Protein AF-0000000078825566 (afdb_homodimer)

Solvent-accessible surface area (backbone atoms only — not comparable to full-atom values): 15047 Å² total; per-residue (Å²): 118,74,41,78,77,44,49,55,55,52,68,69,56,37,52,44,33,63,64,62,69,46,46,34,36,43,26,24,33,42,96,88,60,34,27,43,66,47,78,48,53,51,45,35,39,90,53,48,44,39,38,33,34,60,41,53,56,83,38,65,66,48,53,20,29,74,76,38,36,38,25,22,38,39,40,49,28,43,88,46,39,30,38,33,36,36,30,39,33,40,78,77,32,82,56,38,92,86,36,80,59,26,18,31,34,40,33,39,50,58,35,32,32,36,61,57,55,86,43,46,34,34,57,33,28,44,38,67,43,68,60,44,81,65,32,58,62,52,49,52,48,52,51,57,48,56,75,73,105,117,75,41,78,76,45,50,56,55,52,70,69,56,38,50,45,34,64,64,61,68,45,47,34,36,43,27,24,33,42,95,88,60,35,25,42,66,47,80,46,53,51,46,34,38,90,53,49,44,39,37,33,34,60,42,53,57,82,38,65,65,49,54,21,30,74,75,38,35,40,26,23,38,40,40,49,27,44,90,46,37,31,37,33,36,36,30,39,32,39,76,76,31,82,57,38,92,84,35,82,59,26,18,34,34,40,34,39,50,58,35,32,32,35,60,55,54,85,44,47,34,34,56,33,29,46,36,68,44,68,60,44,82,65,32,58,64,50,49,51,49,53,51,57,49,56,74,74,105

InterPro domains:
  IPR011576 Pyridoxamine 5'-phosphate oxidase, N-terminal [PF01243] (17-98)
  IPR012349 FMN-binding split barrel [G3DSA:2.30.110.10] (2-137)

pLDDT: mean 96.73, std 3.81, range [62.59, 98.94]

Radius of gyration: 18.22 Å; Cα contacts (8 Å, |Δi|>4): 786; chains: 2; bounding box: 37×50×42 Å

Foldseek 3Di:
DKAWPFFWADPVVQVVLQVLFFKKKKWAAAPVGDIDIDIFRQWHDLGGFKIKGKDFCVDSVQVRLDVPQWMKIWGFAAPQFTKIFTWGKDFPANADPLGRRITMMMTTTGIMIGPGDPPDGRHGTDGDDDPDPVVVVVSVSSNVRNNVD/DKAWPFFWADPVVQVVQQVLFFKKKKWAAAPVGDIDIDIFRQWHDLGGFKIKGKDFCPDSVQVRLDVPQWMKIWGFAAPQFTKIFTWGKDFPANADDLGRRITMMMTTTGIMIGPGDPPDGRHGTDGDDDPDPVVVVVSVSSNVRNNVD

Nearest PDB structures (foldseek):
  2q9k-assembly1_A-2  TM=8.520E-01  e=1.098E-08  Exiguobacterium sibiricum 255-15
  7kq2-assembly1_A  TM=8.385E-01  e=1.067E-06  Streptococcus sp.
  7kpz-assembly1_A  TM=7.638E-01  e=5.210E-07  Streptococcus sp.
  2fhq-assembly1_B  TM=7.178E-01  e=5.280E-06  Bacteroides thetaiotaomicron VPI-5482
  3in6-assembly1_B  TM=8.005E-01  e=3.258E-05  Syntrophomonas wolfei subsp. wolfei str. Goettingen G311

Secondary structure (DSSP, 8-state):
--EEEESS--HHHHHHHHTT---EEEEEE-TTS-EEEEEE--EEEEETTEEEEEEETT-HHHHHHHH--EEEEEEEETTTEEEEEEEEEEEEESSBTTBTTEEEEEEEEEEEEE---SSEEEEE--EEEESSTTHHHHHHHHHHHHHH-/--EEEESS--HHHHHHHHTT---EEEEEE-TTS-EEEEEE--EEEEETTEEEEEEETT-HHHHHHHH--EEEEEEEETTTEEEEEEEEEEEEESSBTTBTTEEEEEEEEEEEEE---SSEEEEE--EEEESSTTHHHHHHHHHHHHHH-

Organism: Clostridium kluyveri (strain ATCC 8527 / DSM 555 / NBRC 12016 / NCIMB 10680 / K1) (NCBI:txid431943)

Sequence (298 aa):
MSKILGNTLPADVIDLFNKELTTAIISTVTEEGFPHAMPVHLMFAPDHSTIRLALMKVHKTVANIKNNSKAFITILEGHDIALGIKGSAKVIRETMNNSSAMCMVEFKVEEIKSDTTPTVIVMEGIRNIHRTEKTKPFFRGMFDELYKGMSKILGNTLPADVIDLFNKELTTAIISTVTEEGFPHAMPVHLMFAPDHSTIRLALMKVHKTVANIKNNSKAFITILEGHDIALGIKGSAKVIRETMNNSSAMCMVEFKVEEIKSDTTPTVIVMEGIRNIHRTEKTKPFFRGMFDELYKG

Structure (mmCIF, N/CA/C/O backbone):
data_AF-0000000078825566-model_v1
#
loop_
_entity.id
_entity.type
_entity.pdbx_description
1 polymer "Pyridoxamine 5'-phosphate oxidase N-terminal domain-containing protein"
#
loop_
_atom_site.group_PDB
_atom_site.id
_atom_site.type_symbol
_atom_site.label_atom_id
_atom_site.label_alt_id
_atom_site.label_comp_id
_atom_site.label_asym_id
_atom_site.label_entity_id
_atom_site.label_seq_id
_atom_site.pdbx_PDB_ins_code
_atom_site.Cartn_x
_atom_site.Cartn_y
_atom_site.Cartn_z
_atom_site.occupancy
_atom_site.B_iso_or_equiv
_atom_site.auth_seq_id
_atom_site.auth_comp_id
_atom_site.auth_asym_id
_atom_site.auth_atom_id
_atom_site.pdbx_PDB_model_num
ATOM 1 N N . MET A 1 1 ? -16.875 7.297 4.488 1 62.59 1 MET A N 1
ATOM 2 C CA . MET A 1 1 ? -16.438 6.211 5.363 1 62.59 1 MET A CA 1
ATOM 3 C C . MET A 1 1 ? -16.172 4.941 4.562 1 62.59 1 MET A C 1
ATOM 5 O O . MET A 1 1 ? -16.75 4.742 3.494 1 62.59 1 MET A O 1
ATOM 9 N N . SER A 1 2 ? -15.07 4.195 5.027 1 77.69 2 SER A N 1
ATOM 10 C CA . SER A 1 2 ? -14.836 2.924 4.352 1 77.69 2 SER A CA 1
ATOM 11 C C . SER A 1 2 ? -16.094 2.045 4.387 1 77.69 2 SER A C 1
ATOM 13 O O . SER A 1 2 ? -16.828 2.039 5.375 1 77.69 2 SER A O 1
ATOM 15 N N . LYS A 1 3 ? -16.5 1.527 3.26 1 89.56 3 LYS A N 1
ATOM 16 C CA . LYS A 1 3 ? -17.656 0.64 3.117 1 89.56 3 LYS A CA 1
ATOM 17 C C . LYS A 1 3 ? -17.219 -0.808 2.924 1 89.56 3 LYS A C 1
ATOM 19 O O . LYS A 1 3 ? -16.391 -1.099 2.059 1 89.56 3 LYS A O 1
ATOM 24 N N . ILE A 1 4 ? -17.766 -1.634 3.805 1 95 4 ILE A N 1
ATOM 25 C CA . ILE A 1 4 ? -17.531 -3.061 3.604 1 95 4 ILE A CA 1
ATOM 26 C C . ILE A 1 4 ? -18.391 -3.562 2.447 1 95 4 ILE A C 1
ATOM 28 O O . ILE A 1 4 ? -19.609 -3.391 2.455 1 95 4 ILE A O 1
ATOM 32 N N . LEU A 1 5 ? -17.75 -4.195 1.503 1 95.5 5 LEU A N 1
ATOM 33 C CA . LEU A 1 5 ? -18.453 -4.629 0.292 1 95.5 5 LEU A CA 1
ATOM 34 C C . LEU A 1 5 ? -18.875 -6.09 0.397 1 95.5 5 LEU A C 1
ATOM 36 O O . LEU A 1 5 ? -19.75 -6.535 -0.332 1 95.5 5 LEU A O 1
ATOM 40 N N . GLY A 1 6 ? -18.203 -6.883 1.211 1 95.94 6 GLY A N 1
ATOM 41 C CA . GLY A 1 6 ? -18.5 -8.297 1.362 1 95.94 6 GLY A CA 1
ATOM 42 C C . GLY A 1 6 ? -17.25 -9.141 1.534 1 95.94 6 GLY A C 1
ATOM 43 O O . GLY A 1 6 ? -16.25 -8.68 2.096 1 95.94 6 GLY A O 1
ATOM 44 N N . ASN A 1 7 ? -17.438 -10.445 1.077 1 97.38 7 ASN A N 1
ATOM 45 C CA . ASN A 1 7 ? -16.328 -11.367 1.315 1 97.38 7 ASN A CA 1
ATOM 46 C C . ASN A 1 7 ? -15.914 -12.078 0.034 1 97.38 7 ASN A C 1
ATOM 48 O O . ASN A 1 7 ? -15.273 -13.133 0.086 1 97.38 7 ASN A O 1
ATOM 52 N N . THR A 1 8 ? -16.359 -11.484 -1.044 1 97.31 8 THR A N 1
ATOM 53 C CA . THR A 1 8 ? -15.969 -12.023 -2.338 1 97.31 8 THR A CA 1
ATOM 54 C C . THR A 1 8 ? -15.453 -10.922 -3.254 1 97.31 8 THR A C 1
ATOM 56 O O . THR A 1 8 ? -15.977 -9.805 -3.244 1 97.31 8 THR A O 1
ATOM 59 N N . LEU A 1 9 ? -14.469 -11.273 -4.055 1 97.12 9 LEU A N 1
ATOM 60 C CA . LEU A 1 9 ? -13.93 -10.305 -5.004 1 97.12 9 LEU A CA 1
ATOM 61 C C . LEU A 1 9 ? -14.984 -9.914 -6.039 1 97.12 9 LEU A C 1
ATOM 63 O O . LEU A 1 9 ? -15.617 -10.781 -6.645 1 97.12 9 LEU A O 1
ATOM 67 N N . PRO A 1 10 ? -15.172 -8.617 -6.18 1 94.56 10 PRO A N 1
ATOM 68 C CA . PRO A 1 10 ? -16.031 -8.219 -7.301 1 94.56 10 PRO A CA 1
ATOM 69 C C . PRO A 1 10 ? -15.469 -8.641 -8.656 1 94.56 10 PRO A C 1
ATOM 71 O O . PRO A 1 10 ? -14.25 -8.773 -8.805 1 94.56 10 PRO A O 1
ATOM 74 N N . ALA A 1 11 ? -16.312 -8.758 -9.625 1 93.75 11 ALA A N 1
ATOM 75 C CA . ALA A 1 11 ? -15.93 -9.234 -10.953 1 93.75 11 ALA A CA 1
ATOM 76 C C . ALA A 1 11 ? -14.883 -8.32 -11.586 1 93.75 11 ALA A C 1
ATOM 78 O O . ALA A 1 11 ? -13.961 -8.797 -12.258 1 93.75 11 ALA A O 1
ATOM 79 N N . ASP A 1 12 ? -15 -7.012 -11.391 1 91.94 12 ASP A N 1
ATOM 80 C CA . ASP A 1 12 ? -14.07 -6.066 -12 1 91.94 12 ASP A CA 1
ATOM 81 C C . ASP A 1 12 ? -12.664 -6.223 -11.414 1 91.94 12 ASP A C 1
ATOM 83 O O . ASP A 1 12 ? -11.672 -6.016 -12.117 1 91.94 12 ASP A O 1
ATOM 87 N N . VAL A 1 13 ? -12.602 -6.621 -10.172 1 91.56 13 VAL A N 1
ATOM 88 C CA . VAL A 1 13 ? -11.312 -6.836 -9.531 1 91.56 13 VAL A CA 1
ATOM 89 C C . VAL A 1 13 ? -10.672 -8.117 -10.062 1 91.56 13 VAL A C 1
ATOM 91 O O . VAL A 1 13 ? -9.469 -8.156 -10.32 1 91.56 13 VAL A O 1
ATOM 94 N N . ILE A 1 14 ? -11.484 -9.102 -10.258 1 95 14 ILE A N 1
ATOM 95 C CA . ILE A 1 14 ? -10.992 -10.336 -10.859 1 95 14 ILE A CA 1
ATOM 96 C C . ILE A 1 14 ? -10.414 -10.047 -12.242 1 95 14 ILE A C 1
ATOM 98 O O . ILE A 1 14 ? -9.312 -10.5 -12.57 1 95 14 ILE A O 1
ATOM 102 N N . ASP A 1 15 ? -11.148 -9.289 -12.984 1 94.19 15 ASP A N 1
ATOM 103 C CA . ASP A 1 15 ? -10.703 -8.922 -14.328 1 94.19 15 ASP A CA 1
ATOM 104 C C . ASP A 1 15 ? -9.391 -8.148 -14.281 1 94.19 15 ASP A C 1
ATOM 106 O O . ASP A 1 15 ? -8.5 -8.375 -15.109 1 94.19 15 ASP A O 1
ATOM 110 N N . LEU A 1 16 ? -9.273 -7.293 -13.344 1 91.88 16 LEU A N 1
ATOM 111 C CA . LEU A 1 16 ? -8.07 -6.473 -13.195 1 91.88 16 LEU A CA 1
ATOM 112 C C . LEU A 1 16 ? -6.852 -7.344 -12.922 1 91.88 16 LEU A C 1
ATOM 114 O O . LEU A 1 16 ? -5.812 -7.18 -13.562 1 91.88 16 LEU A O 1
ATOM 118 N N . PHE A 1 17 ? -6.973 -8.242 -11.953 1 92.44 17 PHE A N 1
ATOM 119 C CA . PHE A 1 17 ? -5.863 -9.125 -11.625 1 92.44 17 PHE A CA 1
ATOM 120 C C . PHE A 1 17 ? -5.496 -10.008 -12.812 1 92.44 17 PHE A C 1
ATOM 122 O O . PHE A 1 17 ? -4.316 -10.266 -13.055 1 92.44 17 PHE A O 1
ATOM 129 N N . ASN A 1 18 ? -6.48 -10.359 -13.547 1 93.88 18 ASN A N 1
ATOM 130 C CA . ASN A 1 18 ? -6.27 -11.352 -14.602 1 93.88 18 ASN A CA 1
ATOM 131 C C . ASN A 1 18 ? -5.82 -10.695 -15.906 1 93.88 18 ASN A C 1
ATOM 133 O O . ASN A 1 18 ? -5.473 -11.391 -16.859 1 93.88 18 ASN A O 1
ATOM 137 N N . LYS A 1 19 ? -5.664 -9.398 -15.898 1 92.56 19 LYS A N 1
ATOM 138 C CA . LYS A 1 19 ? -5.109 -8.672 -17.031 1 92.56 19 LYS A CA 1
ATOM 139 C C . LYS A 1 19 ? -3.584 -8.617 -16.953 1 92.56 19 LYS A C 1
ATOM 141 O O . LYS A 1 19 ? -2.924 -8.219 -17.922 1 92.56 19 LYS A O 1
ATOM 146 N N . GLU A 1 20 ? -3.039 -9.008 -15.828 1 92.75 20 GLU A N 1
ATOM 147 C CA . GLU A 1 20 ? -1.605 -9.195 -15.617 1 92.75 20 GLU A CA 1
ATOM 148 C C . GLU A 1 20 ? -0.868 -7.859 -15.633 1 92.75 20 GLU A C 1
ATOM 150 O O . GLU A 1 20 ? 0.331 -7.809 -15.914 1 92.75 20 GLU A O 1
ATOM 155 N N . LEU A 1 21 ? -1.571 -6.785 -15.406 1 87.06 21 LEU A N 1
ATOM 156 C CA . LEU A 1 21 ? -0.967 -5.465 -15.539 1 87.06 21 LEU A CA 1
ATOM 157 C C . LEU A 1 21 ? -1.106 -4.672 -14.242 1 87.06 21 LEU A C 1
ATOM 159 O O . LEU A 1 21 ? -0.767 -3.486 -14.195 1 87.06 21 LEU A O 1
ATOM 163 N N . THR A 1 22 ? -1.531 -5.281 -13.266 1 93.56 22 THR A N 1
ATOM 164 C CA . THR A 1 22 ? -1.835 -4.566 -12.031 1 93.56 22 THR A CA 1
ATOM 165 C C . THR A 1 22 ? -0.711 -4.738 -11.016 1 93.56 22 THR A C 1
ATOM 167 O O . THR A 1 22 ? -0.094 -5.805 -10.938 1 93.56 22 THR A O 1
ATOM 170 N N . THR A 1 23 ? -0.361 -3.645 -10.344 1 97.44 23 THR A N 1
ATOM 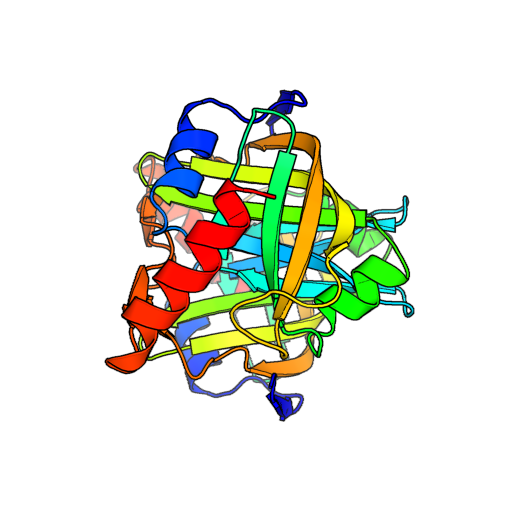171 C CA . THR A 1 23 ? 0.483 -3.703 -9.156 1 97.44 23 THR A CA 1
ATOM 172 C C . THR A 1 23 ? -0.336 -3.434 -7.898 1 97.44 23 THR A C 1
ATOM 174 O O . THR A 1 23 ? -1.042 -2.428 -7.812 1 97.44 23 THR A O 1
ATOM 177 N N . ALA A 1 24 ? -0.396 -4.32 -7.004 1 98.19 24 ALA A N 1
ATOM 178 C CA . ALA A 1 24 ? -1.039 -4.168 -5.699 1 98.19 24 ALA A CA 1
ATOM 179 C C . ALA A 1 24 ? -0.002 -4.082 -4.586 1 98.19 24 ALA A C 1
ATOM 181 O O . ALA A 1 24 ? 1.199 -4.211 -4.832 1 98.19 24 ALA A O 1
ATOM 182 N N . ILE A 1 25 ? -0.453 -3.744 -3.381 1 98.88 25 ILE A N 1
ATOM 183 C CA . ILE A 1 25 ? 0.394 -3.746 -2.193 1 98.88 25 ILE A CA 1
ATOM 184 C C . ILE A 1 25 ? -0.08 -4.824 -1.221 1 98.88 25 ILE A C 1
ATOM 186 O O . ILE A 1 25 ? -1.242 -4.828 -0.809 1 98.88 25 ILE A O 1
ATOM 190 N N . ILE A 1 26 ? 0.785 -5.734 -0.926 1 98.94 26 ILE A N 1
ATOM 191 C CA . ILE A 1 26 ? 0.441 -6.723 0.091 1 98.94 26 ILE A CA 1
ATOM 192 C C . ILE A 1 26 ? 1.081 -6.336 1.423 1 98.94 26 ILE A C 1
ATOM 194 O O . ILE A 1 26 ? 2.264 -5.992 1.473 1 98.94 26 ILE A O 1
ATOM 198 N N . SER A 1 27 ? 0.297 -6.367 2.455 1 98.94 27 SER A N 1
ATOM 199 C CA . SER A 1 27 ? 0.748 -6.062 3.811 1 98.94 27 SER A CA 1
ATOM 200 C C . SER A 1 27 ? 0.649 -7.289 4.711 1 98.94 27 SER A C 1
ATOM 202 O O . SER A 1 27 ? -0.293 -8.078 4.598 1 98.94 27 SER A O 1
ATOM 204 N N . THR A 1 28 ? 1.555 -7.445 5.551 1 98.88 28 THR A N 1
ATOM 205 C CA . THR A 1 28 ? 1.638 -8.508 6.543 1 98.88 28 THR A CA 1
ATOM 206 C C . THR A 1 28 ? 2.102 -7.961 7.891 1 98.88 28 THR A C 1
ATOM 208 O O . THR A 1 28 ? 2.291 -6.754 8.039 1 98.88 28 THR A O 1
ATOM 211 N N . VAL A 1 29 ? 2.182 -8.859 8.914 1 98.75 29 VAL A N 1
ATOM 212 C CA . VAL A 1 29 ? 2.631 -8.461 10.242 1 98.75 29 VAL A CA 1
ATOM 213 C C . VAL A 1 29 ? 3.887 -9.242 10.617 1 98.75 29 VAL A C 1
ATOM 215 O O . VAL A 1 29 ? 3.932 -10.469 10.477 1 98.75 29 VAL A O 1
ATOM 218 N N . THR A 1 30 ? 4.887 -8.523 11.031 1 98.31 30 THR A N 1
ATOM 219 C CA . THR A 1 30 ? 6.129 -9.164 11.445 1 98.31 30 THR A CA 1
ATOM 220 C C . THR A 1 30 ? 5.965 -9.828 12.812 1 98.31 30 THR A C 1
ATOM 222 O O . THR A 1 30 ? 4.973 -9.594 13.5 1 98.31 30 THR A O 1
ATOM 225 N N . GLU A 1 31 ? 6.957 -10.586 13.25 1 97.12 31 GLU A N 1
ATOM 226 C CA . GLU A 1 31 ? 6.949 -11.219 14.562 1 97.12 31 GLU A CA 1
ATOM 227 C C . GLU A 1 31 ? 7.008 -10.188 15.68 1 97.12 31 GLU A C 1
ATOM 229 O O . GLU A 1 31 ? 6.52 -10.43 16.781 1 97.12 31 GLU A O 1
ATOM 234 N N . GLU A 1 32 ? 7.598 -9.031 15.367 1 95.94 32 GLU A N 1
ATOM 235 C CA . GLU A 1 32 ? 7.711 -7.953 16.344 1 95.94 32 GLU A CA 1
ATOM 236 C C . GLU A 1 32 ? 6.438 -7.113 16.391 1 95.94 32 GLU A C 1
ATOM 238 O O . GLU A 1 32 ? 6.348 -6.16 17.172 1 95.94 32 GLU A O 1
ATOM 243 N N . GLY A 1 33 ? 5.457 -7.426 15.516 1 96.62 33 GLY A N 1
ATOM 244 C CA . GLY A 1 33 ? 4.168 -6.754 15.555 1 96.62 33 GLY A CA 1
ATOM 245 C C . GLY A 1 33 ? 4.117 -5.516 14.68 1 96.62 33 GLY A C 1
ATOM 246 O O . GLY A 1 33 ? 3.211 -4.691 14.812 1 96.62 33 GLY A O 1
ATOM 247 N N . PHE A 1 34 ? 5.121 -5.367 13.805 1 98.19 34 PHE A N 1
ATOM 248 C CA . PHE A 1 34 ? 5.094 -4.25 12.867 1 98.19 34 PHE A CA 1
ATOM 249 C C . PHE A 1 34 ? 4.332 -4.621 11.602 1 98.19 34 PHE A C 1
ATOM 251 O O . PHE A 1 34 ? 4.43 -5.754 11.125 1 98.19 34 PHE A O 1
ATOM 258 N N . PRO A 1 35 ? 3.582 -3.648 11.102 1 98.75 35 PRO A N 1
ATOM 259 C CA . PRO A 1 35 ? 3.145 -3.869 9.719 1 98.75 35 PRO A CA 1
ATOM 260 C C . PRO A 1 35 ? 4.305 -3.863 8.727 1 98.75 35 PRO A C 1
ATOM 262 O O . PRO A 1 35 ? 5.309 -3.182 8.953 1 98.75 35 PRO A O 1
ATOM 265 N N . HIS A 1 36 ? 4.227 -4.641 7.734 1 98.75 36 HIS A N 1
ATOM 266 C CA . HIS A 1 36 ? 5.148 -4.711 6.609 1 98.75 36 HIS A CA 1
ATOM 267 C C . HIS A 1 36 ? 4.398 -4.77 5.281 1 98.75 36 HIS A C 1
ATOM 269 O O . HIS A 1 36 ? 3.311 -5.348 5.207 1 98.75 36 HIS A O 1
ATOM 275 N N . ALA A 1 37 ? 4.992 -4.152 4.27 1 98.81 37 ALA A N 1
ATOM 276 C CA . ALA A 1 37 ? 4.297 -4.168 2.986 1 98.81 37 ALA A CA 1
ATOM 277 C C . ALA A 1 37 ? 5.285 -4.129 1.823 1 98.81 37 ALA A C 1
ATOM 279 O O . ALA A 1 37 ? 6.43 -3.699 1.989 1 98.81 37 ALA A O 1
ATOM 280 N N . MET A 1 38 ? 4.816 -4.57 0.703 1 98.44 38 MET A N 1
ATOM 281 C CA . MET A 1 38 ? 5.59 -4.5 -0.534 1 98.44 38 MET A CA 1
ATOM 282 C C . MET A 1 38 ? 4.672 -4.555 -1.752 1 98.44 38 MET A C 1
ATOM 284 O O . MET A 1 38 ? 3.541 -5.031 -1.662 1 98.44 38 MET A O 1
ATOM 288 N N . PRO A 1 39 ? 5.141 -4.008 -2.859 1 98.31 39 PRO A N 1
ATOM 289 C CA . PRO A 1 39 ? 4.371 -4.152 -4.098 1 98.31 39 PRO A CA 1
ATOM 290 C C . PRO A 1 39 ? 4.453 -5.562 -4.676 1 98.31 39 PRO A C 1
ATOM 292 O O . PRO A 1 39 ? 5.469 -6.242 -4.52 1 98.31 39 PRO A O 1
ATOM 295 N N . VAL A 1 40 ? 3.402 -5.977 -5.344 1 97.88 40 VAL A N 1
ATOM 296 C CA . VAL A 1 40 ? 3.346 -7.262 -6.031 1 97.88 40 VAL A CA 1
ATOM 297 C C . VAL A 1 40 ? 2.684 -7.086 -7.395 1 97.88 40 VAL A C 1
ATOM 299 O O . VAL A 1 40 ? 1.672 -6.395 -7.52 1 97.88 40 VAL A O 1
ATOM 302 N N . HIS A 1 41 ? 3.262 -7.758 -8.445 1 95.75 41 HIS A N 1
ATOM 303 C CA . HIS A 1 41 ? 2.789 -7.664 -9.82 1 95.75 41 HIS A CA 1
ATOM 304 C C . HIS A 1 41 ? 2.338 -9.023 -10.336 1 95.75 41 HIS A C 1
ATOM 306 O O . HIS A 1 41 ? 1.634 -9.109 -11.352 1 95.75 41 HIS A O 1
ATOM 312 N N . LEU A 1 42 ? 2.822 -10.055 -9.781 1 97.56 42 LEU A N 1
ATOM 313 C CA . LEU A 1 42 ? 2.531 -11.414 -10.234 1 97.56 42 LEU A CA 1
ATOM 314 C C . LEU A 1 42 ? 1.393 -12.023 -9.422 1 97.56 42 LEU A C 1
ATOM 316 O O . LEU A 1 42 ? 1.632 -12.703 -8.422 1 97.56 42 LEU A O 1
ATOM 320 N N . MET A 1 43 ? 0.183 -11.727 -9.883 1 97.88 43 MET A N 1
ATOM 321 C CA . MET A 1 43 ? -1.017 -12.164 -9.18 1 97.88 43 MET A CA 1
ATOM 322 C C . MET A 1 43 ? -2.068 -12.672 -10.164 1 97.88 43 MET A C 1
ATOM 324 O O . MET A 1 43 ? -2.113 -12.227 -11.312 1 97.88 43 MET A O 1
ATOM 328 N N . PHE A 1 44 ? -2.893 -13.539 -9.68 1 98.06 44 PHE A N 1
ATOM 329 C CA . PHE A 1 44 ? -3.982 -14.141 -10.438 1 98.06 44 PHE A CA 1
ATOM 330 C C . PHE A 1 44 ? -5.117 -14.555 -9.508 1 98.06 44 PHE A C 1
ATOM 332 O O . PHE A 1 44 ? -4.883 -15.125 -8.445 1 98.06 44 PHE A O 1
ATOM 339 N N . ALA A 1 45 ? -6.336 -14.18 -9.883 1 98.19 45 ALA A N 1
ATOM 340 C CA . ALA A 1 45 ? -7.516 -14.602 -9.133 1 98.19 45 ALA A CA 1
ATOM 341 C C . ALA A 1 45 ? -8.297 -15.664 -9.898 1 98.19 45 ALA A C 1
ATOM 343 O O . ALA A 1 45 ? -9.078 -15.344 -10.797 1 98.19 45 ALA A O 1
ATOM 344 N N . PRO A 1 46 ? -8.18 -16.922 -9.508 1 97.25 46 PRO A N 1
ATOM 345 C CA . PRO A 1 46 ? -8.898 -17.984 -10.219 1 97.25 46 PRO A CA 1
ATOM 346 C C . PRO A 1 46 ? -10.406 -17.938 -9.977 1 97.25 46 PRO A C 1
ATOM 348 O O . PRO A 1 46 ? -11.172 -18.484 -10.773 1 97.25 46 PRO A O 1
ATOM 351 N N . ASP A 1 47 ? -10.82 -17.438 -8.852 1 97 47 ASP A N 1
ATOM 352 C CA . ASP A 1 47 ? -12.234 -17.297 -8.5 1 97 47 ASP A CA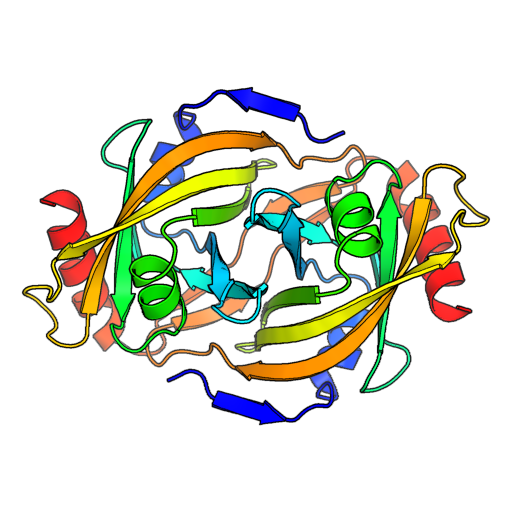 1
ATOM 353 C C . ASP A 1 47 ? -12.453 -16.094 -7.582 1 97 47 ASP A C 1
ATOM 355 O O . ASP A 1 47 ? -11.555 -15.281 -7.395 1 97 47 ASP A O 1
ATOM 359 N N . HIS A 1 48 ? -13.609 -15.953 -6.965 1 97.62 48 HIS A N 1
ATOM 360 C CA . HIS A 1 48 ? -14.008 -14.766 -6.211 1 97.62 48 HIS A CA 1
ATOM 361 C C . HIS A 1 48 ? -13.469 -14.82 -4.781 1 97.62 48 HIS A C 1
ATOM 363 O O . HIS A 1 48 ? -13.594 -13.852 -4.031 1 97.62 48 HIS A O 1
ATOM 369 N N . SER A 1 49 ? -12.82 -15.891 -4.414 1 98.25 49 SER A N 1
ATOM 370 C CA . SER A 1 49 ? -12.453 -16.031 -3.01 1 98.25 49 SER A CA 1
ATOM 371 C C . SER A 1 49 ? -10.953 -16.234 -2.852 1 98.25 49 SER A C 1
ATOM 373 O O . SER A 1 49 ? -10.445 -16.328 -1.73 1 98.25 49 SER A O 1
ATOM 375 N N . THR A 1 50 ? -10.266 -16.281 -3.984 1 98.31 50 THR A N 1
ATOM 376 C CA . THR A 1 50 ? -8.859 -16.672 -3.926 1 98.31 50 THR A CA 1
ATOM 377 C C . THR A 1 50 ? -8 -15.766 -4.789 1 98.31 50 THR A C 1
ATOM 379 O O . THR A 1 50 ? -8.406 -15.375 -5.891 1 98.31 50 THR A O 1
ATOM 382 N N . ILE A 1 51 ? -6.859 -15.398 -4.289 1 98.5 51 ILE A N 1
ATOM 383 C CA . ILE A 1 51 ? -5.809 -14.742 -5.059 1 98.5 51 ILE A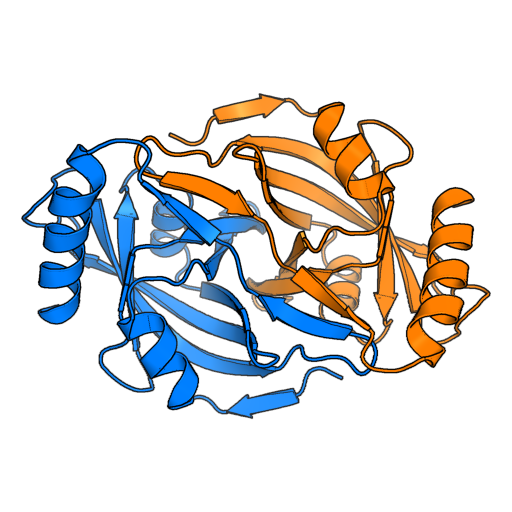 CA 1
ATOM 384 C C . ILE A 1 51 ? -4.512 -15.539 -4.941 1 98.5 51 ILE A C 1
ATOM 386 O O . ILE A 1 51 ? -4.094 -15.906 -3.84 1 98.5 51 ILE A O 1
ATOM 390 N N . ARG A 1 52 ? -3.865 -15.828 -6.023 1 98.69 52 ARG A N 1
ATOM 391 C CA . ARG A 1 52 ? -2.547 -16.453 -6.027 1 98.69 52 ARG A CA 1
ATOM 392 C C . ARG A 1 52 ? -1.463 -15.438 -6.379 1 98.69 52 ARG A C 1
ATOM 394 O O . ARG A 1 52 ? -1.658 -14.594 -7.258 1 98.69 52 ARG A O 1
ATOM 401 N N . LEU A 1 53 ? -0.383 -15.562 -5.73 1 98.62 53 LEU A N 1
ATOM 402 C CA . LEU A 1 53 ? 0.751 -14.664 -5.918 1 98.62 53 LEU A CA 1
ATOM 403 C C . LEU A 1 53 ? 2.039 -15.453 -6.129 1 98.62 53 LEU A C 1
ATOM 405 O O . LEU A 1 53 ? 2.26 -16.484 -5.484 1 98.62 53 LEU A O 1
ATOM 409 N N . ALA A 1 54 ? 2.875 -15.008 -6.988 1 98.62 54 ALA A N 1
ATOM 410 C CA . ALA A 1 54 ? 4.258 -15.461 -7.066 1 98.62 54 ALA A CA 1
ATOM 411 C C . ALA A 1 54 ? 5.203 -14.484 -6.375 1 98.62 54 ALA A C 1
ATOM 413 O O . ALA A 1 54 ? 5.262 -13.305 -6.742 1 98.62 54 ALA A O 1
ATOM 414 N N . LEU A 1 55 ? 5.895 -14.945 -5.367 1 98.38 55 LEU A N 1
ATOM 415 C CA . LEU A 1 55 ? 6.793 -14.117 -4.562 1 98.38 55 LEU A CA 1
ATOM 416 C C . LEU A 1 55 ? 8.18 -14.75 -4.473 1 98.38 55 LEU A C 1
ATOM 418 O O . LEU A 1 55 ? 8.305 -15.977 -4.523 1 98.38 55 LEU A O 1
ATOM 422 N N . MET A 1 56 ? 9.195 -13.914 -4.352 1 97.88 56 MET A N 1
ATOM 423 C CA . MET A 1 56 ? 10.492 -14.492 -4.008 1 97.88 56 MET A CA 1
ATOM 424 C C . MET A 1 56 ? 10.477 -15.078 -2.6 1 97.88 56 MET A C 1
ATOM 426 O O . MET A 1 56 ? 9.938 -14.461 -1.675 1 97.88 56 MET A O 1
ATOM 430 N N . LYS A 1 57 ? 11.141 -16.188 -2.414 1 97.69 57 LYS A N 1
ATOM 431 C CA . LYS A 1 57 ? 11.172 -16.891 -1.144 1 97.69 57 LYS A CA 1
ATOM 432 C C . LYS A 1 57 ? 11.805 -16.047 -0.046 1 97.69 57 LYS A C 1
ATOM 434 O O . LYS A 1 57 ? 11.43 -16.156 1.123 1 97.69 57 LYS A O 1
ATOM 439 N N . VAL A 1 58 ? 12.695 -15.219 -0.451 1 96.38 58 VAL A N 1
ATOM 440 C CA . VAL A 1 58 ? 13.539 -14.516 0.513 1 96.38 58 VAL A CA 1
ATOM 441 C C . VAL A 1 58 ? 12.797 -13.297 1.055 1 96.38 58 VAL A C 1
ATOM 443 O O . VAL A 1 58 ? 13.242 -12.664 2.016 1 96.38 58 VAL A O 1
ATOM 446 N N . HIS A 1 59 ? 11.68 -12.969 0.469 1 97 59 HIS A N 1
ATOM 447 C CA . HIS A 1 59 ? 10.945 -11.789 0.911 1 97 59 HIS A CA 1
ATOM 448 C C . HIS A 1 59 ? 10.5 -11.93 2.363 1 97 59 HIS A C 1
ATOM 450 O O . HIS A 1 59 ? 10.023 -12.984 2.773 1 97 59 HIS A O 1
ATOM 456 N N . LYS A 1 60 ? 10.672 -10.891 3.131 1 97.56 60 LYS A N 1
ATOM 457 C CA . LYS A 1 60 ? 10.141 -10.828 4.488 1 97.56 60 LYS A CA 1
ATOM 458 C C . LYS A 1 60 ? 8.648 -11.164 4.508 1 97.56 60 LYS A C 1
ATOM 460 O O . LYS A 1 60 ? 8.156 -11.789 5.453 1 97.56 60 LYS A O 1
ATOM 465 N N . THR A 1 61 ? 7.902 -10.766 3.496 1 98.56 61 THR A N 1
ATOM 466 C CA . THR A 1 61 ? 6.477 -11.062 3.379 1 98.56 61 THR A CA 1
ATOM 467 C C . THR A 1 61 ? 6.23 -12.562 3.453 1 98.56 61 THR A C 1
ATOM 469 O O . THR A 1 61 ? 5.305 -13.016 4.129 1 98.56 61 THR A O 1
ATOM 472 N N . VAL A 1 62 ? 7.055 -13.305 2.789 1 98.62 62 VAL A N 1
ATOM 473 C CA . VAL A 1 62 ? 6.895 -14.758 2.789 1 98.62 62 VAL A CA 1
ATOM 474 C C . VAL A 1 62 ? 7.164 -15.305 4.188 1 98.62 62 VAL A C 1
ATOM 476 O O . VAL A 1 62 ? 6.414 -16.156 4.684 1 98.62 62 VAL A O 1
ATOM 479 N N . ALA A 1 63 ? 8.203 -14.828 4.824 1 98.5 63 ALA A N 1
ATOM 480 C CA . ALA A 1 63 ? 8.508 -15.234 6.195 1 98.5 63 ALA A CA 1
ATOM 481 C C . ALA A 1 63 ? 7.348 -14.906 7.129 1 98.5 63 ALA A C 1
ATOM 483 O O . ALA A 1 63 ? 6.961 -15.719 7.969 1 98.5 63 ALA A O 1
ATOM 484 N N . ASN A 1 64 ? 6.824 -13.711 6.992 1 98.81 64 ASN A N 1
ATOM 485 C CA . ASN A 1 64 ? 5.703 -13.297 7.828 1 98.81 64 ASN A CA 1
ATOM 486 C C . ASN A 1 64 ? 4.496 -14.211 7.645 1 98.81 64 ASN A C 1
ATOM 488 O O . ASN A 1 64 ? 3.836 -14.578 8.617 1 98.81 64 ASN A O 1
ATOM 492 N N . ILE A 1 65 ? 4.191 -14.508 6.414 1 98.75 65 ILE A N 1
ATOM 493 C CA . ILE A 1 65 ? 3.049 -15.352 6.082 1 98.75 65 ILE A CA 1
ATOM 494 C C . ILE A 1 65 ? 3.217 -16.734 6.723 1 98.75 65 ILE A C 1
ATOM 496 O O . ILE A 1 65 ? 2.26 -17.297 7.254 1 98.75 65 ILE A O 1
ATOM 500 N N . LYS A 1 66 ? 4.387 -17.234 6.688 1 98.56 66 LYS A N 1
ATOM 501 C CA . LYS A 1 66 ? 4.656 -18.547 7.289 1 98.56 66 LYS A CA 1
ATOM 502 C C . LYS A 1 66 ? 4.473 -18.5 8.805 1 98.56 66 LYS A C 1
ATOM 504 O O . LYS A 1 66 ? 4.027 -19.469 9.414 1 98.56 66 LYS A O 1
ATOM 509 N N . ASN A 1 67 ? 4.75 -17.391 9.391 1 98.25 67 ASN A N 1
ATOM 510 C CA . ASN A 1 67 ? 4.652 -17.219 10.836 1 98.25 67 ASN A CA 1
ATOM 511 C C . ASN A 1 67 ? 3.234 -16.859 11.266 1 98.25 67 ASN A C 1
ATOM 513 O O . ASN A 1 67 ? 2.789 -17.25 12.344 1 98.25 67 ASN A O 1
ATOM 517 N N . ASN A 1 68 ? 2.646 -15.992 10.5 1 97 68 ASN A N 1
ATOM 518 C CA . ASN A 1 68 ? 1.31 -15.445 10.719 1 97 68 ASN A CA 1
ATOM 519 C C . ASN A 1 68 ? 0.556 -15.266 9.406 1 97 68 ASN A C 1
ATOM 521 O O . ASN A 1 68 ? 0.915 -14.414 8.594 1 97 68 ASN A O 1
ATOM 525 N N . SER A 1 69 ? -0.472 -15.969 9.188 1 98.5 69 SER A N 1
ATOM 526 C CA . SER A 1 69 ? -1.163 -16.078 7.91 1 98.5 69 SER A CA 1
ATOM 527 C C . SER A 1 69 ? -1.927 -14.805 7.582 1 98.5 69 SER A C 1
ATOM 529 O O . SER A 1 69 ? -2.414 -14.633 6.461 1 98.5 69 SER A O 1
ATOM 531 N N . LYS A 1 70 ? -2.074 -13.914 8.523 1 98.75 70 LYS A N 1
ATOM 532 C CA . LYS A 1 70 ? -2.879 -12.711 8.336 1 98.75 70 LYS A CA 1
ATOM 533 C C . LYS A 1 70 ? -2.234 -11.773 7.32 1 98.75 70 LYS A C 1
ATOM 535 O O . LYS A 1 70 ? -1.056 -11.43 7.438 1 98.75 70 LYS A O 1
ATOM 540 N N . ALA A 1 71 ? -2.953 -11.328 6.355 1 98.94 71 ALA A N 1
ATOM 541 C CA . ALA A 1 71 ? -2.451 -10.477 5.281 1 98.94 71 ALA A CA 1
ATOM 542 C C . ALA A 1 71 ? -3.539 -9.531 4.781 1 98.94 71 ALA A C 1
ATOM 544 O O . ALA A 1 71 ? -4.715 -9.688 5.117 1 98.94 71 ALA A O 1
ATOM 545 N N . PHE A 1 72 ? -3.191 -8.562 4.082 1 98.94 72 PHE A N 1
ATOM 546 C CA . PHE A 1 72 ? -4.055 -7.512 3.549 1 98.94 72 PHE A CA 1
ATOM 547 C C . PHE A 1 72 ? -3.541 -7.02 2.203 1 98.94 72 PHE A C 1
ATOM 549 O O . PHE A 1 72 ? -2.338 -6.809 2.031 1 98.94 72 PHE A O 1
ATOM 556 N N . ILE A 1 73 ? -4.371 -6.934 1.243 1 98.81 73 ILE A N 1
ATOM 557 C CA . ILE A 1 73 ? -3.979 -6.461 -0.081 1 98.81 73 ILE A CA 1
ATOM 558 C C . ILE A 1 73 ? -4.695 -5.152 -0.396 1 98.81 73 ILE A C 1
ATOM 560 O O . ILE A 1 73 ? -5.906 -5.035 -0.2 1 98.81 73 ILE A O 1
ATOM 564 N N . THR A 1 74 ? -4.008 -4.156 -0.795 1 98.75 74 THR A N 1
ATOM 565 C CA . THR A 1 74 ? -4.539 -2.873 -1.235 1 98.75 74 THR A CA 1
ATOM 566 C C . THR A 1 74 ? -4.398 -2.717 -2.746 1 98.75 74 THR A C 1
ATOM 568 O O . THR A 1 74 ? -3.318 -2.938 -3.299 1 98.75 74 THR A O 1
ATOM 571 N N . ILE A 1 75 ? -5.441 -2.324 -3.365 1 97.81 75 ILE A N 1
ATOM 572 C CA . ILE A 1 75 ? -5.379 -2.098 -4.805 1 97.81 75 ILE A CA 1
ATOM 573 C C . ILE A 1 75 ? -5.98 -0.733 -5.137 1 97.81 75 ILE A C 1
ATOM 575 O O . ILE A 1 75 ? -7.062 -0.39 -4.656 1 97.81 75 ILE A O 1
ATOM 579 N N . LEU A 1 76 ? -5.305 0.049 -5.875 1 97.88 76 LEU A N 1
ATOM 580 C CA . LEU A 1 76 ? -5.746 1.309 -6.465 1 97.88 76 LEU A CA 1
ATOM 581 C C . LEU A 1 76 ? -5.605 1.276 -7.984 1 97.88 76 LEU A C 1
ATOM 583 O O . LEU A 1 76 ? -4.512 1.038 -8.508 1 97.88 76 LEU A O 1
ATOM 587 N N . GLU A 1 77 ? -6.676 1.542 -8.664 1 97.5 77 GLU A N 1
ATOM 588 C CA . GLU A 1 77 ? -6.668 1.493 -10.125 1 97.5 77 GLU A CA 1
ATOM 589 C C . GLU A 1 77 ? -7.668 2.484 -10.719 1 97.5 77 GLU A C 1
ATOM 591 O O . GLU A 1 77 ? -8.453 3.096 -9.984 1 97.5 77 GLU A O 1
ATOM 596 N N . GLY A 1 78 ? -7.543 2.662 -12.055 1 95.88 78 GLY A N 1
ATOM 597 C CA . GLY A 1 78 ? -8.5 3.514 -12.742 1 95.88 78 GLY A CA 1
ATOM 598 C C . GLY A 1 78 ? -9.945 3.143 -12.453 1 95.88 78 GLY A C 1
ATOM 599 O O . GLY A 1 78 ? -10.211 2.141 -11.781 1 95.88 78 GLY A O 1
ATOM 600 N N . HIS A 1 79 ? -10.852 4.039 -12.914 1 94.62 79 HIS A N 1
ATOM 601 C CA . HIS A 1 79 ? -12.289 3.904 -12.703 1 94.62 79 HIS A CA 1
ATOM 602 C C . HIS A 1 79 ? -12.633 3.908 -11.219 1 94.62 79 HIS A C 1
ATOM 604 O O . HIS A 1 79 ? -13.484 3.141 -10.773 1 94.62 79 HIS A O 1
ATOM 610 N N . ASP A 1 80 ? -11.867 4.543 -10.453 1 96.44 80 ASP A N 1
ATOM 611 C CA . ASP A 1 80 ? -12.07 4.863 -9.039 1 96.44 80 ASP A CA 1
ATOM 612 C C . ASP A 1 80 ? -12.023 3.602 -8.18 1 96.44 80 ASP A C 1
ATOM 614 O O . ASP A 1 80 ? -12.727 3.506 -7.172 1 96.44 80 ASP A O 1
ATOM 618 N N . ILE A 1 81 ? -11.258 2.621 -8.617 1 96.38 81 ILE A N 1
ATOM 619 C CA . ILE A 1 81 ? -11.062 1.432 -7.797 1 96.38 81 ILE A CA 1
ATOM 620 C C . ILE A 1 81 ? -10.102 1.744 -6.656 1 96.38 81 ILE A C 1
ATOM 622 O O . ILE A 1 81 ? -8.969 2.168 -6.891 1 96.38 81 ILE A O 1
ATOM 626 N N . ALA A 1 82 ? -10.477 1.661 -5.473 1 97.38 82 ALA A N 1
ATOM 627 C CA . ALA A 1 82 ? -9.727 1.734 -4.227 1 97.38 82 ALA A CA 1
ATOM 628 C C . ALA A 1 82 ? -10.242 0.722 -3.209 1 97.38 82 ALA A C 1
ATOM 630 O O . ALA A 1 82 ? -11.266 0.959 -2.553 1 97.38 82 ALA A O 1
ATOM 631 N N . LEU A 1 83 ? -9.5 -0.41 -3.047 1 97.88 83 LEU A N 1
ATOM 632 C CA . LEU A 1 83 ? -10.016 -1.511 -2.244 1 97.88 83 LEU A CA 1
ATOM 633 C C . LEU A 1 83 ? -8.953 -2.023 -1.276 1 97.88 83 LEU A C 1
ATOM 635 O O . LEU A 1 83 ? -7.766 -2.035 -1.602 1 97.88 83 LEU A O 1
ATOM 639 N N . GLY A 1 84 ? -9.391 -2.365 -0.125 1 98.12 84 GLY A N 1
ATOM 640 C CA . GLY A 1 84 ? -8.656 -3.201 0.808 1 98.12 84 GLY A CA 1
ATOM 641 C C . GLY A 1 84 ? -9.242 -4.59 0.956 1 98.12 84 GLY A C 1
ATOM 642 O O . GLY A 1 84 ? -10.461 -4.746 1.095 1 98.12 84 GLY A O 1
ATOM 643 N N . ILE A 1 85 ? -8.375 -5.547 0.874 1 98.56 85 ILE A N 1
ATOM 644 C CA . ILE A 1 85 ? -8.805 -6.938 0.953 1 98.56 85 ILE A CA 1
ATOM 645 C C . ILE A 1 85 ? -8.125 -7.625 2.135 1 98.56 85 ILE A C 1
ATOM 647 O O . ILE A 1 85 ? -6.914 -7.852 2.115 1 98.56 85 ILE A O 1
ATOM 651 N N . LYS A 1 86 ? -8.906 -7.906 3.111 1 98.62 86 LYS A N 1
ATOM 652 C CA . LYS A 1 86 ? -8.445 -8.641 4.285 1 98.62 86 LYS A CA 1
ATOM 653 C C . LYS A 1 86 ? -8.531 -10.148 4.062 1 98.62 86 LYS A C 1
ATOM 655 O O . LYS A 1 86 ? -9.5 -10.641 3.482 1 98.62 86 LYS A O 1
ATOM 660 N N . GLY A 1 87 ? -7.469 -10.867 4.492 1 98.75 87 GLY A N 1
ATOM 661 C CA . GLY A 1 87 ? -7.551 -12.312 4.336 1 98.75 87 GLY A CA 1
ATOM 662 C C . GLY A 1 87 ? -6.391 -13.047 4.98 1 98.75 87 GLY A C 1
ATOM 663 O O . GLY A 1 87 ? -5.691 -12.492 5.832 1 98.75 87 GLY A O 1
ATOM 664 N N . SER A 1 88 ? -6.324 -14.344 4.641 1 98.81 88 SER A N 1
ATOM 665 C CA . SER A 1 88 ? -5.258 -15.227 5.102 1 98.81 88 SER A CA 1
ATOM 666 C C . SER A 1 88 ? -4.441 -15.766 3.934 1 98.81 88 SER A C 1
ATOM 668 O O . SER A 1 88 ? -4.992 -16.109 2.887 1 98.81 88 SER A O 1
ATOM 670 N N . ALA A 1 89 ? -3.16 -15.812 4.145 1 98.88 89 ALA A N 1
ATOM 671 C CA . ALA A 1 89 ? -2.254 -16.266 3.096 1 98.88 89 ALA A CA 1
ATOM 672 C C . ALA A 1 89 ? -1.431 -17.469 3.561 1 98.88 89 ALA A C 1
ATOM 674 O O . ALA A 1 89 ? -1.111 -17.578 4.746 1 98.88 89 ALA A O 1
ATOM 675 N N . LYS A 1 90 ? -1.052 -18.297 2.648 1 98.81 90 LYS A N 1
ATOM 676 C CA . LYS A 1 90 ? -0.2 -19.469 2.906 1 98.81 90 LYS A CA 1
ATOM 677 C C . LYS A 1 90 ? 0.647 -19.797 1.684 1 98.81 90 LYS A C 1
ATOM 679 O O . LYS A 1 90 ? 0.186 -19.672 0.547 1 98.81 90 LYS A O 1
ATOM 684 N N . VAL A 1 91 ? 1.842 -20.266 1.986 1 98.81 91 VAL A N 1
ATOM 685 C CA . VAL A 1 91 ? 2.664 -20.781 0.898 1 98.81 91 VAL A CA 1
ATOM 686 C C . VAL A 1 91 ? 2.141 -22.141 0.464 1 98.81 91 VAL A C 1
ATOM 688 O O . VAL A 1 91 ? 2.117 -23.094 1.258 1 98.81 91 VAL A O 1
ATOM 691 N N . ILE A 1 92 ? 1.743 -22.219 -0.813 1 98.31 92 ILE A N 1
ATOM 692 C CA . ILE A 1 92 ? 1.159 -23.484 -1.254 1 98.31 92 ILE A CA 1
ATOM 693 C C . ILE A 1 92 ? 2.158 -24.234 -2.135 1 98.31 92 ILE A C 1
ATOM 695 O O . ILE A 1 92 ? 1.991 -25.422 -2.393 1 98.31 92 ILE A O 1
ATOM 699 N N . ARG A 1 93 ? 3.092 -23.578 -2.633 1 98.25 93 ARG A N 1
ATOM 700 C CA . ARG A 1 93 ? 4.223 -24.156 -3.348 1 98.25 93 ARG A CA 1
ATOM 701 C C . ARG A 1 93 ? 5.535 -23.5 -2.922 1 98.25 93 ARG A C 1
ATOM 703 O O . ARG A 1 93 ? 5.762 -22.328 -3.193 1 98.25 93 ARG A O 1
ATOM 710 N N . GLU A 1 94 ? 6.344 -24.281 -2.365 1 98 94 GLU A N 1
ATOM 711 C CA . GLU A 1 94 ? 7.598 -23.75 -1.832 1 98 94 GLU A CA 1
ATOM 712 C C . GLU A 1 94 ? 8.523 -23.297 -2.953 1 98 94 GLU A C 1
ATOM 714 O O . GLU A 1 94 ? 9.305 -22.359 -2.779 1 98 94 GLU A O 1
ATOM 719 N N . THR A 1 95 ? 8.438 -24.094 -4.043 1 98.12 95 THR A N 1
ATOM 720 C CA . THR A 1 95 ? 9.258 -23.75 -5.195 1 98.12 95 THR A CA 1
ATOM 721 C C . THR A 1 95 ? 8.453 -23.844 -6.484 1 98.12 95 THR A C 1
ATOM 723 O O . THR A 1 95 ? 7.832 -24.875 -6.762 1 98.12 95 THR A O 1
ATOM 726 N N . MET A 1 96 ? 8.492 -22.781 -7.215 1 97.44 96 MET A N 1
ATOM 727 C CA . MET A 1 96 ? 7.816 -22.781 -8.508 1 97.44 96 MET A CA 1
ATOM 728 C C . MET A 1 96 ? 8.68 -23.469 -9.562 1 97.44 96 MET A C 1
ATOM 730 O O . MET A 1 96 ? 9.906 -23.469 -9.461 1 97.44 96 MET A O 1
ATOM 734 N N . ASN A 1 97 ? 8.07 -23.969 -10.586 1 96.56 97 ASN A N 1
ATOM 735 C CA . ASN A 1 97 ? 8.75 -24.75 -11.609 1 96.56 97 ASN A CA 1
ATOM 736 C C . ASN A 1 97 ? 9.68 -23.875 -12.453 1 96.56 97 ASN A C 1
ATOM 738 O O . ASN A 1 97 ? 10.773 -24.312 -12.82 1 96.56 97 ASN A O 1
ATOM 742 N N . ASN A 1 98 ? 9.305 -22.703 -12.742 1 95.62 98 ASN A N 1
ATOM 743 C CA . ASN A 1 98 ? 10.031 -21.859 -13.688 1 95.62 98 ASN A CA 1
ATOM 744 C C . ASN A 1 98 ? 11.094 -21.031 -12.977 1 95.62 98 ASN A C 1
ATOM 746 O O . ASN A 1 98 ? 11.859 -20.312 -13.633 1 95.62 98 ASN A O 1
ATOM 750 N N . SER A 1 99 ? 11.164 -21.094 -11.711 1 96.19 99 SER A N 1
ATOM 751 C CA . SER A 1 99 ? 12.164 -20.375 -10.93 1 96.19 99 SER A CA 1
ATOM 752 C C . SER A 1 99 ? 12.328 -20.969 -9.547 1 96.19 99 SER A C 1
ATOM 754 O O . SER A 1 99 ? 11.383 -21.016 -8.758 1 96.19 99 SER A O 1
ATOM 756 N N . SER A 1 100 ? 13.523 -21.281 -9.18 1 97 100 SER A N 1
ATOM 757 C CA . SER A 1 100 ? 13.789 -21.875 -7.879 1 97 100 SER A CA 1
ATOM 758 C C . SER A 1 100 ? 13.758 -20.828 -6.773 1 97 100 SER A C 1
ATOM 760 O O . SER A 1 100 ? 13.695 -21.172 -5.59 1 97 100 SER A O 1
ATOM 762 N N . ALA A 1 101 ? 13.797 -19.578 -7.164 1 97.38 101 ALA A N 1
ATOM 763 C CA . ALA A 1 101 ? 13.828 -18.5 -6.176 1 97.38 101 ALA A CA 1
ATOM 764 C C . ALA A 1 101 ? 12.414 -18.109 -5.758 1 97.38 101 ALA A C 1
ATOM 766 O O . ALA A 1 101 ? 12.234 -17.375 -4.781 1 97.38 101 ALA A O 1
ATOM 767 N N . MET A 1 102 ? 11.453 -18.625 -6.547 1 98.25 102 MET A N 1
ATOM 768 C CA . MET A 1 102 ? 10.078 -18.156 -6.355 1 98.25 102 MET A CA 1
ATOM 769 C C . MET A 1 102 ? 9.234 -19.203 -5.645 1 98.25 102 MET A C 1
ATOM 771 O O . MET A 1 102 ? 9.477 -20.406 -5.789 1 98.25 102 MET A O 1
ATOM 775 N N . CYS A 1 103 ? 8.25 -18.734 -4.91 1 98.75 103 CYS A N 1
ATOM 776 C CA . CYS A 1 103 ? 7.211 -19.578 -4.336 1 98.75 103 CYS A CA 1
ATOM 777 C C . CYS A 1 103 ? 5.824 -19.062 -4.711 1 98.75 103 CYS A C 1
ATOM 779 O O . CYS A 1 103 ? 5.691 -17.984 -5.277 1 98.75 103 CYS A O 1
ATOM 781 N N . MET A 1 104 ? 4.867 -19.922 -4.445 1 98.81 104 MET A N 1
ATOM 782 C CA . MET A 1 104 ? 3.484 -19.531 -4.707 1 98.81 104 MET A CA 1
ATOM 783 C C . MET A 1 104 ? 2.703 -19.391 -3.404 1 98.81 104 MET A C 1
ATOM 785 O O . MET A 1 104 ? 2.727 -20.297 -2.561 1 98.81 104 MET A O 1
ATOM 789 N N . VAL A 1 105 ? 2.053 -18.297 -3.279 1 98.88 105 VAL A N 1
ATOM 790 C CA . VAL A 1 105 ? 1.217 -18.016 -2.119 1 98.88 105 VAL A CA 1
ATOM 791 C C . VAL A 1 105 ? -0.251 -17.969 -2.535 1 98.88 105 VAL A C 1
ATOM 793 O O . VAL A 1 105 ? -0.585 -17.438 -3.598 1 98.88 105 VAL A O 1
ATOM 796 N N . GLU A 1 106 ? -1.047 -18.562 -1.742 1 98.81 106 GLU A N 1
ATOM 797 C CA . GLU A 1 106 ? -2.492 -18.422 -1.906 1 98.81 106 GLU A CA 1
ATOM 798 C C . GLU A 1 106 ? -3.094 -17.547 -0.81 1 98.81 106 GLU A C 1
ATOM 800 O O . GLU A 1 106 ? -2.807 -17.75 0.373 1 98.81 106 GLU A O 1
ATOM 805 N N . PHE A 1 107 ? -3.809 -16.609 -1.201 1 98.88 107 PHE A N 1
ATOM 806 C CA . PHE A 1 107 ? -4.52 -15.672 -0.343 1 98.88 107 PHE A CA 1
ATOM 807 C C . PHE A 1 107 ? -6.02 -15.93 -0.386 1 98.88 107 PHE A C 1
ATOM 809 O O . PHE A 1 107 ? -6.637 -15.867 -1.452 1 98.88 107 PHE A O 1
ATOM 816 N N . LYS A 1 108 ? -6.598 -16.219 0.787 1 98.88 108 LYS A N 1
ATOM 817 C CA . LYS A 1 108 ? -8.039 -16.406 0.912 1 98.88 108 LYS A CA 1
ATOM 818 C C . LYS A 1 108 ? -8.727 -15.141 1.408 1 98.88 108 LYS A C 1
ATOM 820 O O . LYS A 1 108 ? -8.414 -14.633 2.488 1 98.88 108 LYS A O 1
ATOM 825 N N . VAL A 1 109 ? -9.719 -14.719 0.621 1 98.75 109 VAL A N 1
ATOM 826 C CA . VAL A 1 109 ? -10.406 -13.461 0.896 1 98.75 109 VAL A CA 1
ATOM 827 C C . VAL A 1 109 ? -11.359 -13.641 2.076 1 98.75 109 VAL A C 1
ATOM 829 O O . VAL A 1 109 ? -12.141 -14.594 2.111 1 98.75 109 VAL A O 1
ATOM 832 N N . GLU A 1 110 ? -11.297 -12.719 2.994 1 98.56 110 GLU A N 1
ATOM 833 C CA . GLU A 1 110 ? -12.195 -12.773 4.141 1 98.56 110 GLU A CA 1
ATOM 834 C C . GLU A 1 110 ? -13.125 -11.562 4.164 1 98.56 110 GLU A C 1
ATOM 836 O O . GLU A 1 110 ? -14.273 -11.664 4.594 1 98.56 110 GLU A O 1
ATOM 841 N N . GLU A 1 111 ? -12.688 -10.43 3.779 1 98.31 111 GLU A N 1
ATOM 842 C CA . GLU A 1 111 ? -13.469 -9.195 3.781 1 98.31 111 GLU A CA 1
ATOM 843 C C . GLU A 1 111 ? -12.898 -8.18 2.787 1 98.31 111 GLU A C 1
ATOM 845 O O . GLU A 1 111 ? -11.68 -8.047 2.656 1 98.31 111 GLU A O 1
ATOM 850 N N . ILE A 1 112 ? -13.727 -7.527 2.096 1 98.06 112 ILE A N 1
ATOM 851 C CA . ILE A 1 112 ? -13.328 -6.484 1.155 1 98.06 112 ILE A CA 1
ATOM 852 C C . ILE A 1 112 ? -13.93 -5.148 1.574 1 98.06 112 ILE A C 1
ATOM 854 O O . ILE A 1 112 ? -15.133 -5.066 1.862 1 98.06 112 ILE A O 1
ATOM 858 N N . LYS A 1 113 ? -13.094 -4.152 1.578 1 97.25 113 LYS A N 1
ATOM 859 C CA . LYS A 1 113 ? -13.578 -2.807 1.876 1 97.25 113 LYS A CA 1
ATOM 860 C C . LYS A 1 113 ? -13.258 -1.844 0.735 1 97.25 113 LYS A C 1
ATOM 862 O O . LYS A 1 113 ? -12.25 -1.997 0.049 1 97.25 113 LYS A O 1
ATOM 867 N N . SER A 1 114 ? -14.148 -0.895 0.561 1 97.06 114 SER A N 1
ATOM 868 C CA . SER A 1 114 ? -13.898 0.216 -0.35 1 97.06 114 SER A CA 1
ATOM 869 C C . SER A 1 114 ? -13.258 1.395 0.379 1 97.06 114 SER A C 1
ATOM 871 O O . SER A 1 114 ? -13.703 1.769 1.468 1 97.06 114 SER A O 1
ATOM 873 N N . ASP A 1 115 ? -12.281 1.981 -0.21 1 97.06 115 ASP A N 1
ATOM 874 C CA . ASP A 1 115 ? -11.602 3.146 0.345 1 97.06 115 ASP A CA 1
ATOM 875 C C . ASP A 1 115 ? -11.82 4.379 -0.526 1 97.06 115 ASP A C 1
ATOM 877 O O . ASP A 1 115 ? -11.031 5.324 -0.487 1 97.06 115 ASP A O 1
ATOM 881 N N . THR A 1 116 ? -12.781 4.359 -1.391 1 96.12 116 THR A N 1
ATOM 882 C CA . THR A 1 116 ? -13.117 5.559 -2.152 1 96.12 116 THR A CA 1
ATOM 883 C C . THR A 1 116 ? -13.516 6.699 -1.22 1 96.12 116 THR A C 1
ATOM 885 O O . THR A 1 116 ? -13.93 6.465 -0.083 1 96.12 116 THR A O 1
ATOM 888 N N . THR A 1 117 ? -13.273 7.93 -1.705 1 94.44 117 THR A N 1
ATOM 889 C CA . THR A 1 117 ? -13.5 9.102 -0.873 1 94.44 117 THR A CA 1
ATOM 890 C C . THR A 1 117 ? -14.328 10.148 -1.624 1 94.44 117 THR A C 1
ATOM 892 O O . THR A 1 117 ? -14.391 10.125 -2.855 1 94.44 117 THR A O 1
ATOM 895 N N . PRO A 1 118 ? -14.922 11.055 -0.948 1 94.38 118 PRO A N 1
ATOM 896 C CA . PRO A 1 118 ? -15.664 12.125 -1.614 1 94.38 118 PRO A CA 1
ATOM 897 C C . PRO A 1 118 ? -14.742 13.172 -2.248 1 94.38 118 PRO A C 1
ATOM 899 O O . PRO A 1 118 ? -15.203 14.023 -3.012 1 94.38 118 PRO A O 1
ATOM 902 N N . THR A 1 119 ? -13.445 13.07 -2.008 1 95.56 119 THR A N 1
ATOM 903 C CA . THR A 1 119 ? -12.57 14.172 -2.396 1 95.56 119 THR A CA 1
ATOM 904 C C . THR A 1 119 ? -11.828 13.844 -3.686 1 95.56 119 THR A C 1
ATOM 906 O O . THR A 1 119 ? -11.633 14.711 -4.539 1 95.56 119 THR A O 1
ATOM 909 N N . VAL A 1 120 ? -11.453 12.555 -3.82 1 96.75 120 VAL A N 1
ATOM 910 C CA . VAL A 1 120 ? -10.602 12.281 -4.973 1 96.75 120 VAL A CA 1
ATOM 911 C C . VAL A 1 120 ? -11.117 11.055 -5.715 1 96.75 120 VAL A C 1
ATOM 913 O O . VAL A 1 120 ? -11.781 10.195 -5.129 1 96.75 120 VAL A O 1
ATOM 916 N N . ILE A 1 121 ? -10.859 10.977 -6.992 1 97.69 121 ILE A N 1
ATOM 917 C CA . ILE A 1 121 ? -11.062 9.82 -7.867 1 97.69 121 ILE A CA 1
ATOM 918 C C . ILE A 1 121 ? -9.711 9.234 -8.266 1 97.69 121 ILE A C 1
ATOM 920 O O . ILE A 1 121 ? -8.82 9.953 -8.711 1 97.69 121 ILE A O 1
ATOM 924 N N . VAL A 1 122 ? -9.555 7.922 -7.988 1 97.94 122 VAL A N 1
ATOM 925 C CA . VAL A 1 122 ? -8.359 7.277 -8.523 1 97.94 122 VAL A CA 1
ATOM 926 C C . VAL A 1 122 ? -8.469 7.164 -10.039 1 97.94 122 VAL A C 1
ATOM 928 O O . VAL A 1 122 ? -9.312 6.43 -10.555 1 97.94 122 VAL A O 1
ATOM 931 N N . MET A 1 123 ? -7.621 7.801 -10.695 1 97.69 123 MET A N 1
ATOM 932 C CA . MET A 1 123 ? -7.668 7.848 -12.156 1 97.69 123 MET A CA 1
ATOM 933 C C . MET A 1 123 ? -6.793 6.75 -12.758 1 97.69 123 MET A C 1
ATOM 935 O O . MET A 1 123 ? -7.137 6.18 -13.797 1 97.69 123 MET A O 1
ATOM 939 N N . GLU A 1 124 ? -5.672 6.508 -12.195 1 97.31 124 GLU A N 1
ATOM 940 C CA . GLU A 1 124 ? -4.727 5.496 -12.656 1 97.31 124 GLU A CA 1
ATOM 941 C C . GLU A 1 124 ? -3.984 4.859 -11.484 1 97.31 124 GLU A C 1
ATOM 943 O O . GLU A 1 124 ? -3.635 5.539 -10.516 1 97.31 124 GLU A O 1
ATOM 948 N N . GLY A 1 125 ? -3.797 3.549 -11.594 1 97.56 125 GLY A N 1
ATOM 949 C CA . GLY A 1 125 ? -2.947 2.855 -10.641 1 97.56 125 GLY A CA 1
ATOM 950 C C . GLY A 1 125 ? -1.471 2.961 -10.969 1 97.56 125 GLY A C 1
ATOM 951 O O . GLY A 1 125 ? -1.07 3.787 -11.789 1 97.56 125 GLY A O 1
ATOM 952 N N . ILE A 1 126 ? -0.667 2.156 -10.297 1 98.19 126 ILE A N 1
ATOM 953 C CA . ILE A 1 126 ? 0.779 2.139 -10.492 1 98.19 126 ILE A CA 1
ATOM 954 C C . ILE A 1 126 ? 1.104 1.59 -11.883 1 98.19 126 ILE A C 1
ATOM 956 O O . ILE A 1 126 ? 0.535 0.582 -12.305 1 98.19 126 ILE A O 1
ATOM 960 N N . ARG A 1 127 ? 1.964 2.27 -12.539 1 97.31 127 ARG A N 1
ATOM 961 C CA . ARG A 1 127 ? 2.402 1.81 -13.852 1 97.31 127 ARG A CA 1
ATOM 962 C C . ARG A 1 127 ? 3.871 1.396 -13.828 1 97.31 127 ARG A C 1
ATOM 964 O O . ARG A 1 127 ? 4.707 2.094 -13.25 1 97.31 127 ARG A O 1
ATOM 971 N N . ASN A 1 128 ? 4.129 0.271 -14.438 1 97.44 128 ASN A N 1
ATOM 972 C CA . ASN A 1 128 ? 5.488 -0.253 -14.508 1 97.44 128 ASN A CA 1
ATOM 973 C C . ASN A 1 128 ? 5.871 -0.634 -15.93 1 97.44 128 ASN A C 1
ATOM 975 O O . ASN A 1 128 ? 5.004 -0.884 -16.766 1 97.44 128 ASN A O 1
ATOM 979 N N . ILE A 1 129 ? 7.086 -0.603 -16.203 1 97.19 129 ILE A N 1
ATOM 980 C CA . ILE A 1 129 ? 7.621 -1.175 -17.438 1 97.19 129 ILE A CA 1
ATOM 981 C C . ILE A 1 129 ? 8.68 -2.227 -17.094 1 97.19 129 ILE A C 1
ATOM 983 O O . ILE A 1 129 ? 9.188 -2.262 -15.977 1 97.19 129 ILE A O 1
ATOM 987 N N . HIS A 1 130 ? 8.883 -3.076 -18.094 1 97.44 130 HIS A N 1
ATOM 988 C CA . HIS A 1 130 ? 9.922 -4.078 -17.906 1 97.44 130 HIS A CA 1
ATOM 989 C C . HIS A 1 130 ? 11.305 -3.441 -17.891 1 97.44 130 HIS A C 1
ATOM 991 O O . HIS A 1 130 ? 11.609 -2.578 -18.719 1 97.44 130 HIS A O 1
ATOM 997 N N . ARG A 1 131 ? 12.125 -3.848 -16.984 1 97.12 131 ARG A N 1
ATOM 998 C CA . ARG A 1 131 ? 13.461 -3.293 -16.812 1 97.12 131 ARG A CA 1
ATOM 999 C C . ARG A 1 131 ? 14.414 -3.828 -17.891 1 97.12 131 ARG A C 1
ATOM 1001 O O . ARG A 1 131 ? 15.312 -3.121 -18.328 1 97.12 131 ARG A O 1
ATOM 1008 N N . THR A 1 132 ? 14.148 -5.094 -18.25 1 97 132 THR A N 1
ATOM 1009 C CA . THR A 1 132 ? 14.969 -5.754 -19.25 1 97 132 THR A CA 1
ATOM 1010 C C . THR A 1 132 ? 14.109 -6.605 -20.188 1 97 132 THR A C 1
ATOM 1012 O O . THR A 1 132 ? 12.938 -6.855 -19.906 1 97 132 THR A O 1
ATOM 1015 N N . GLU A 1 133 ? 14.617 -7.098 -21.219 1 97.12 133 GLU A N 1
ATOM 1016 C CA . GLU A 1 133 ? 13.922 -7.957 -22.172 1 97.12 133 GLU A CA 1
ATOM 1017 C C . GLU A 1 133 ? 13.641 -9.336 -21.578 1 97.12 133 GLU A C 1
ATOM 1019 O O . GLU A 1 133 ? 12.758 -10.055 -22.031 1 97.12 133 GLU A O 1
ATOM 1024 N N . LYS A 1 134 ? 14.32 -9.617 -20.609 1 96.56 134 LYS A N 1
ATOM 1025 C CA . LYS A 1 134 ? 14.188 -10.93 -19.969 1 96.56 134 LYS A CA 1
ATOM 1026 C C . LYS A 1 134 ? 12.93 -11.008 -19.125 1 96.56 134 LYS A C 1
ATOM 1028 O O . LYS A 1 134 ? 12.469 -12.094 -18.781 1 96.56 134 LYS A O 1
ATOM 1033 N N . THR A 1 135 ? 12.375 -9.867 -18.797 1 97.19 135 THR A N 1
ATOM 1034 C CA . THR A 1 135 ? 11.234 -9.812 -17.875 1 97.19 135 THR A CA 1
ATOM 1035 C C . THR A 1 135 ? 10 -10.445 -18.516 1 97.19 135 THR A C 1
ATOM 1037 O O . THR A 1 135 ? 9.266 -11.18 -17.859 1 97.19 135 THR A O 1
ATOM 1040 N N . LYS A 1 136 ? 9.844 -10.25 -19.766 1 96.5 136 LYS A N 1
ATOM 1041 C CA . LYS A 1 136 ? 8.625 -10.711 -20.422 1 96.5 136 LYS A CA 1
ATOM 1042 C C . LYS A 1 136 ? 8.508 -12.234 -20.359 1 96.5 136 LYS A C 1
ATOM 1044 O O . LYS A 1 136 ? 7.504 -12.766 -19.891 1 96.5 136 LYS A O 1
ATOM 1049 N N . PRO A 1 137 ? 9.523 -12.938 -20.812 1 97.25 137 PRO A N 1
ATOM 1050 C CA . PRO A 1 137 ? 9.398 -14.398 -20.703 1 9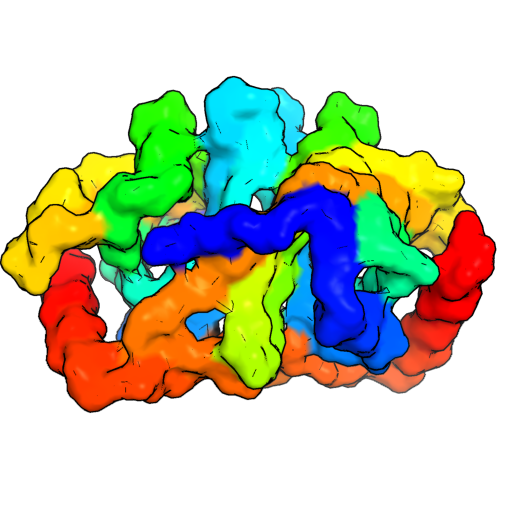7.25 137 PRO A CA 1
ATOM 1051 C C . PRO A 1 137 ? 9.328 -14.883 -19.266 1 97.25 137 PRO A C 1
ATOM 1053 O O . PRO A 1 137 ? 8.656 -15.875 -18.969 1 97.25 137 PRO A O 1
ATOM 1056 N N . PHE A 1 138 ? 10 -14.234 -18.391 1 97.5 138 PHE A N 1
ATOM 1057 C CA . PHE A 1 138 ? 9.922 -14.594 -16.984 1 97.5 138 PHE A CA 1
ATOM 1058 C C . PHE A 1 138 ? 8.5 -14.453 -16.453 1 97.5 138 PHE A C 1
ATOM 1060 O O . PHE A 1 138 ? 7.969 -15.375 -15.836 1 97.5 138 PHE A O 1
ATOM 1067 N N . PHE A 1 139 ? 7.84 -13.375 -16.734 1 97.69 139 PHE A N 1
ATOM 1068 C CA . PHE A 1 139 ? 6.473 -13.117 -16.281 1 97.69 139 PHE A CA 1
ATOM 1069 C C . PHE A 1 139 ? 5.512 -14.141 -16.875 1 97.69 139 PHE A C 1
ATOM 1071 O O . PHE A 1 139 ? 4.629 -14.648 -16.188 1 97.69 139 PHE A O 1
ATOM 1078 N N . ARG A 1 140 ? 5.73 -14.398 -18.156 1 97.06 140 ARG A N 1
ATOM 1079 C CA . ARG A 1 140 ? 4.855 -15.375 -18.781 1 97.06 140 ARG A CA 1
ATOM 1080 C C . ARG A 1 140 ? 4.934 -16.719 -18.078 1 97.06 140 ARG A C 1
ATOM 1082 O O . ARG A 1 140 ? 3.91 -17.359 -17.828 1 97.06 140 ARG A O 1
ATOM 1089 N N . GLY A 1 141 ? 6.133 -17.141 -17.734 1 97.56 141 GLY A N 1
ATOM 1090 C CA . GLY A 1 141 ? 6.312 -18.375 -17 1 97.56 141 GLY A CA 1
ATOM 1091 C C . GLY A 1 141 ? 5.633 -18.359 -15.641 1 97.56 141 GLY A C 1
ATOM 1092 O O . GLY A 1 141 ? 5 -19.344 -15.25 1 97.56 141 GLY A O 1
ATOM 1093 N N . MET A 1 142 ? 5.766 -17.312 -14.945 1 98 142 MET A N 1
ATOM 1094 C CA . MET A 1 142 ? 5.164 -17.188 -13.625 1 98 142 MET A CA 1
ATOM 1095 C C . MET A 1 142 ? 3.641 -17.203 -13.719 1 98 142 MET A C 1
ATOM 1097 O O . MET A 1 142 ? 2.979 -17.938 -12.984 1 98 142 MET A O 1
ATOM 1101 N N . PHE A 1 143 ? 3.082 -16.438 -14.672 1 97.75 143 PHE A N 1
ATOM 1102 C CA . PHE A 1 143 ? 1.632 -16.375 -14.812 1 97.75 143 PHE A CA 1
ATOM 1103 C C . PHE A 1 143 ? 1.062 -17.719 -15.227 1 97.75 143 PHE A C 1
ATOM 1105 O O . PHE A 1 143 ? 0.024 -18.141 -14.719 1 97.75 143 PHE A O 1
ATOM 1112 N N . ASP A 1 144 ? 1.75 -18.406 -16.109 1 97.44 144 ASP A N 1
ATOM 1113 C CA . ASP A 1 144 ? 1.29 -19.719 -16.531 1 97.44 144 ASP A CA 1
ATOM 1114 C C . ASP A 1 144 ? 1.16 -20.672 -15.344 1 97.44 144 ASP A C 1
ATOM 1116 O O . ASP A 1 144 ? 0.21 -21.453 -15.266 1 97.44 144 ASP A O 1
ATOM 1120 N N . GLU A 1 145 ? 2.053 -20.594 -14.469 1 97.81 145 GLU A N 1
ATOM 1121 C CA . GLU A 1 145 ? 2.002 -21.438 -13.281 1 97.81 145 GLU A CA 1
ATOM 1122 C C . GLU A 1 145 ? 0.899 -20.984 -12.328 1 97.81 145 GLU A C 1
ATOM 1124 O O . GLU A 1 145 ? 0.237 -21.812 -11.703 1 97.81 145 GLU A O 1
ATOM 1129 N N . LEU A 1 146 ? 0.728 -19.688 -12.188 1 97.69 146 LEU A N 1
ATOM 1130 C CA . LEU A 1 146 ? -0.337 -19.172 -11.336 1 97.69 146 LEU A CA 1
ATOM 1131 C C . LEU A 1 146 ? -1.703 -19.641 -11.828 1 97.69 146 LEU A C 1
ATOM 1133 O O . LEU A 1 146 ? -2.6 -19.906 -11.031 1 97.69 146 LEU A O 1
ATOM 1137 N N . TYR A 1 147 ? -1.886 -19.781 -13.156 1 96.06 147 TYR A N 1
ATOM 1138 C CA . TYR A 1 147 ? -3.146 -20.203 -13.75 1 96.06 147 TYR A CA 1
ATOM 1139 C C . TYR A 1 147 ? -3.451 -21.656 -13.391 1 96.06 147 TYR A C 1
ATOM 1141 O O . TYR A 1 147 ? -4.609 -22.016 -13.156 1 96.06 147 TYR A O 1
ATOM 1149 N N . LYS A 1 148 ? -2.426 -22.469 -13.234 1 92.44 148 LYS A N 1
ATOM 1150 C CA . LYS A 1 148 ? -2.582 -23.906 -13.023 1 92.44 148 LYS A CA 1
ATOM 1151 C C . LYS A 1 148 ? -2.723 -24.234 -11.539 1 92.44 148 LYS A C 1
ATOM 1153 O O . LYS A 1 148 ? -3.346 -25.234 -11.18 1 92.44 148 LYS A O 1
ATOM 1158 N N . GLY A 1 149 ? -2.186 -23.328 -10.695 1 87.38 149 GLY A N 1
ATOM 1159 C CA . GLY A 1 149 ? -2.174 -23.594 -9.266 1 87.38 149 GLY A CA 1
ATOM 1160 C C . GLY A 1 149 ? -1.164 -24.656 -8.867 1 87.38 149 GLY A C 1
ATOM 1161 O O . GLY A 1 149 ? -0.925 -24.891 -7.684 1 87.38 149 GLY A O 1
ATOM 1162 N N . MET B 1 1 ? 16.938 -7.961 -4.09 1 63.41 1 MET B N 1
ATOM 1163 C CA . MET B 1 1 ? 16.578 -8.039 -2.678 1 63.41 1 MET B CA 1
ATOM 1164 C C . MET B 1 1 ? 16.312 -6.648 -2.105 1 63.41 1 MET B C 1
ATOM 1166 O O . MET B 1 1 ? 16.859 -5.66 -2.6 1 63.41 1 MET B O 1
ATOM 1170 N N . SER B 1 2 ? 15.281 -6.609 -1.165 1 78.25 2 SER B N 1
ATOM 1171 C CA . SER B 1 2 ? 15.062 -5.316 -0.525 1 78.25 2 SER B CA 1
ATOM 1172 C C . SER B 1 2 ? 16.328 -4.801 0.144 1 78.25 2 SER B C 1
ATOM 1174 O O . SER B 1 2 ? 17.109 -5.582 0.704 1 78.25 2 SER B O 1
ATOM 1176 N N . LYS B 1 3 ? 16.719 -3.586 -0.111 1 89.94 3 LYS B N 1
ATOM 1177 C CA . LYS B 1 3 ? 17.891 -2.92 0.463 1 89.94 3 LYS B CA 1
ATOM 1178 C C . LYS B 1 3 ? 17.469 -1.887 1.508 1 89.94 3 LYS B C 1
ATOM 1180 O O . LYS B 1 3 ? 16.625 -1.038 1.244 1 89.94 3 LYS B O 1
ATOM 1185 N N . ILE B 1 4 ? 18.078 -2.07 2.672 1 95.25 4 ILE B N 1
ATOM 1186 C CA . ILE B 1 4 ? 17.875 -1.039 3.684 1 95.25 4 ILE B CA 1
ATOM 1187 C C . ILE B 1 4 ? 18.703 0.197 3.334 1 95.25 4 ILE B C 1
ATOM 1189 O O . ILE B 1 4 ? 19.922 0.106 3.145 1 95.25 4 ILE B O 1
ATOM 1193 N N . LEU B 1 5 ? 18.047 1.326 3.299 1 95.62 5 LEU B N 1
ATOM 1194 C CA . LEU B 1 5 ? 18.703 2.559 2.869 1 95.62 5 LEU B CA 1
ATOM 1195 C C . LEU B 1 5 ? 19.156 3.377 4.07 1 95.62 5 LEU B C 1
ATOM 1197 O O . LEU B 1 5 ? 20.031 4.242 3.941 1 95.62 5 LEU B O 1
ATOM 1201 N N . GLY B 1 6 ? 18.547 3.199 5.219 1 96 6 GLY B N 1
ATOM 1202 C CA . GLY B 1 6 ? 18.859 3.955 6.418 1 96 6 GLY B CA 1
ATOM 1203 C C . GLY B 1 6 ? 17.641 4.312 7.242 1 96 6 GLY B C 1
ATOM 1204 O O . GLY B 1 6 ? 16.672 3.562 7.273 1 96 6 GLY B O 1
ATOM 1205 N N . ASN B 1 7 ? 17.828 5.48 7.969 1 97.38 7 ASN B N 1
ATOM 1206 C CA . ASN B 1 7 ? 16.75 5.84 8.891 1 97.38 7 ASN B CA 1
ATOM 1207 C C . ASN B 1 7 ? 16.312 7.285 8.688 1 97.38 7 ASN B C 1
ATOM 1209 O O . ASN B 1 7 ? 15.688 7.879 9.578 1 97.38 7 ASN B O 1
ATOM 1213 N N . THR B 1 8 ? 16.703 7.785 7.543 1 97.38 8 THR B N 1
ATOM 1214 C CA . THR B 1 8 ? 16.281 9.133 7.195 1 97.38 8 THR B CA 1
ATOM 1215 C C . THR B 1 8 ? 15.703 9.172 5.781 1 97.38 8 THR B C 1
ATOM 1217 O O . THR B 1 8 ? 16.203 8.492 4.883 1 97.38 8 THR B O 1
ATOM 1220 N N . LEU B 1 9 ? 14.688 9.992 5.617 1 97.19 9 LEU B N 1
ATOM 1221 C CA . LEU B 1 9 ? 14.086 10.141 4.297 1 97.19 9 LEU B CA 1
ATOM 1222 C C . LEU B 1 9 ? 15.086 10.742 3.309 1 97.19 9 LEU B C 1
ATOM 1224 O O . LEU B 1 9 ? 15.711 11.766 3.596 1 97.19 9 LEU B O 1
ATOM 1228 N N . PRO B 1 10 ? 15.242 10.062 2.191 1 94.62 10 PRO B N 1
ATOM 1229 C CA . PRO B 1 10 ? 16.047 10.719 1.153 1 94.62 10 PRO B CA 1
ATOM 1230 C C . PRO B 1 10 ? 15.43 12.031 0.676 1 94.62 10 PRO B C 1
ATOM 1232 O O . PRO B 1 10 ? 14.211 12.211 0.747 1 94.62 10 PRO B O 1
ATOM 1235 N N . ALA B 1 11 ? 16.234 12.875 0.132 1 93.81 11 ALA B N 1
ATOM 1236 C CA . ALA B 1 11 ? 15.805 14.211 -0.288 1 93.81 11 ALA B CA 1
ATOM 1237 C C . ALA B 1 11 ? 14.719 14.125 -1.355 1 93.81 11 ALA B C 1
ATOM 1239 O O . ALA B 1 11 ? 13.781 14.93 -1.359 1 93.81 11 ALA B O 1
ATOM 1240 N N . ASP B 1 12 ? 14.812 13.172 -2.271 1 91.94 12 ASP B N 1
ATOM 1241 C CA . ASP B 1 12 ? 13.844 13.055 -3.352 1 91.94 12 ASP B CA 1
ATOM 1242 C C . ASP B 1 12 ? 12.469 12.664 -2.811 1 91.94 12 ASP B C 1
ATOM 1244 O O . ASP B 1 12 ? 11.438 13.062 -3.361 1 91.94 12 ASP B O 1
ATOM 1248 N N . VAL B 1 13 ? 12.461 11.93 -1.728 1 91.5 13 VAL B N 1
ATOM 1249 C CA . VAL B 1 13 ? 11.203 11.531 -1.109 1 91.5 13 VAL B CA 1
ATOM 1250 C C . VAL B 1 13 ? 10.57 12.727 -0.398 1 91.5 13 VAL B C 1
ATOM 1252 O O . VAL B 1 13 ? 9.359 12.93 -0.472 1 91.5 13 VAL B O 1
ATOM 1255 N N . ILE B 1 14 ? 11.398 13.492 0.233 1 94.94 14 ILE B N 1
ATOM 1256 C CA . ILE B 1 14 ? 10.914 14.719 0.857 1 94.94 14 ILE B CA 1
ATOM 1257 C C . ILE B 1 14 ? 10.273 15.617 -0.199 1 94.94 14 ILE B C 1
ATOM 1259 O O . ILE B 1 14 ? 9.172 16.141 0.006 1 94.94 14 ILE B O 1
ATOM 1263 N N . ASP B 1 15 ? 10.945 15.75 -1.294 1 94.06 15 ASP B N 1
ATOM 1264 C CA . ASP B 1 15 ? 10.438 16.578 -2.385 1 94.06 15 ASP B CA 1
ATOM 1265 C C . ASP B 1 15 ? 9.109 16.031 -2.908 1 94.06 15 ASP B C 1
ATOM 1267 O O . ASP B 1 15 ? 8.195 16.812 -3.203 1 94.06 15 ASP B O 1
ATOM 1271 N N . LEU B 1 16 ? 9.008 14.766 -2.992 1 91.75 16 LEU B N 1
ATOM 1272 C CA . LEU B 1 16 ? 7.797 14.125 -3.494 1 91.75 16 LEU B CA 1
ATOM 1273 C C . LEU B 1 16 ? 6.609 14.422 -2.584 1 91.75 16 LEU B C 1
ATOM 1275 O O . LEU B 1 16 ? 5.535 14.805 -3.062 1 91.75 16 LEU B O 1
ATOM 1279 N N . PHE B 1 17 ? 6.801 14.219 -1.292 1 92.31 17 PHE B N 1
ATOM 1280 C CA .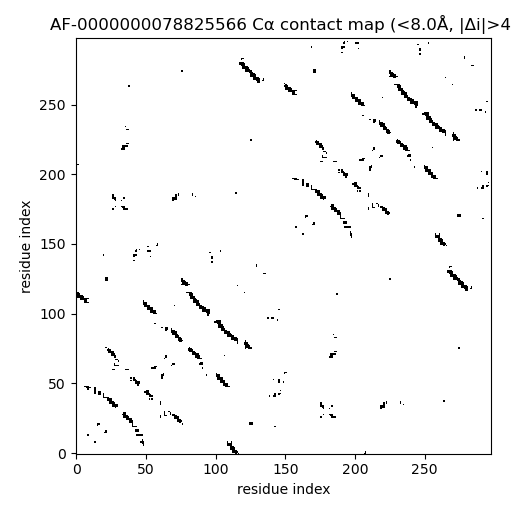 PHE B 1 17 ? 5.73 14.484 -0.34 1 92.31 17 PHE B CA 1
ATOM 1281 C C . PHE B 1 17 ? 5.332 15.953 -0.359 1 92.31 17 PHE B C 1
ATOM 1283 O O . PHE B 1 17 ? 4.152 16.281 -0.239 1 92.31 17 PHE B O 1
ATOM 1290 N N . ASN B 1 18 ? 6.289 16.766 -0.597 1 93.62 18 ASN B N 1
ATOM 1291 C CA . ASN B 1 18 ? 6.059 18.203 -0.457 1 93.62 18 ASN B CA 1
ATOM 1292 C C . ASN B 1 18 ? 5.539 18.812 -1.753 1 93.62 18 ASN B C 1
ATOM 1294 O O . ASN B 1 18 ? 5.172 19.984 -1.785 1 93.62 18 ASN B O 1
ATOM 1298 N N . LYS B 1 19 ? 5.344 18.016 -2.752 1 92.5 19 LYS B N 1
ATOM 1299 C CA . LYS B 1 19 ? 4.727 18.453 -4.004 1 92.5 19 LYS B CA 1
ATOM 1300 C C . LYS B 1 19 ? 3.207 18.328 -3.938 1 92.5 19 LYS B C 1
ATOM 1302 O O . LYS B 1 19 ? 2.502 18.844 -4.812 1 92.5 19 LYS B O 1
ATOM 1307 N N . GLU B 1 20 ? 2.717 17.672 -2.908 1 92.62 20 GLU B N 1
ATOM 1308 C CA . GLU B 1 20 ? 1.298 17.609 -2.574 1 92.62 20 GLU B CA 1
ATOM 1309 C C . GLU B 1 20 ? 0.53 16.766 -3.598 1 92.62 20 GLU B C 1
ATOM 1311 O O . GLU B 1 20 ? -0.682 16.938 -3.754 1 92.62 20 GLU B O 1
ATOM 1316 N N . LEU B 1 21 ? 1.226 15.953 -4.34 1 87 21 LEU B N 1
ATOM 1317 C CA . LEU B 1 21 ? 0.581 15.234 -5.434 1 87 21 LEU B CA 1
ATOM 1318 C C . LEU B 1 21 ? 0.782 13.734 -5.285 1 87 21 LEU B C 1
ATOM 1320 O O . LEU B 1 21 ? 0.448 12.961 -6.191 1 87 21 LEU B O 1
ATOM 1324 N N . THR B 1 22 ? 1.241 13.344 -4.219 1 93.56 22 THR B N 1
ATOM 1325 C CA . THR B 1 22 ? 1.59 11.938 -4.043 1 93.56 22 THR B CA 1
ATOM 1326 C C . THR B 1 22 ? 0.518 11.211 -3.236 1 93.56 22 THR B C 1
ATOM 1328 O O . THR B 1 22 ? -0.077 11.781 -2.324 1 93.56 22 THR B O 1
ATOM 1331 N N . THR B 1 23 ? 0.175 10 -3.682 1 97.44 23 THR B N 1
ATOM 1332 C CA . THR B 1 23 ? -0.615 9.078 -2.875 1 97.44 23 THR B CA 1
ATOM 1333 C C . THR B 1 23 ? 0.255 7.941 -2.348 1 97.44 23 THR B C 1
ATOM 1335 O O . THR B 1 23 ? 0.953 7.277 -3.119 1 97.44 23 THR B O 1
ATOM 1338 N N . ALA B 1 24 ? 0.362 7.773 -1.104 1 98.12 24 ALA B N 1
ATOM 1339 C CA . ALA B 1 24 ? 1.055 6.668 -0.449 1 98.12 24 ALA B CA 1
ATOM 1340 C C . ALA B 1 24 ? 0.063 5.715 0.208 1 98.12 24 ALA B C 1
ATOM 1342 O O . ALA B 1 24 ? -1.145 5.965 0.207 1 98.12 24 ALA B O 1
ATOM 1343 N N . ILE B 1 25 ? 0.557 4.555 0.658 1 98.88 25 ILE B N 1
ATOM 1344 C CA . ILE B 1 25 ? -0.24 3.598 1.419 1 98.88 25 ILE B CA 1
ATOM 1345 C C . ILE B 1 25 ? 0.292 3.504 2.848 1 98.88 25 ILE B C 1
ATOM 1347 O O . ILE B 1 25 ? 1.47 3.207 3.059 1 98.88 25 ILE B O 1
ATOM 1351 N N . ILE B 1 26 ? -0.539 3.816 3.787 1 98.94 26 ILE B N 1
ATOM 1352 C CA . ILE B 1 26 ? -0.136 3.631 5.176 1 98.94 26 ILE B CA 1
ATOM 1353 C C . ILE B 1 26 ? -0.728 2.33 5.715 1 98.94 26 ILE B C 1
ATOM 1355 O O . ILE B 1 26 ? -1.915 2.057 5.527 1 98.94 26 ILE B O 1
ATOM 1359 N N . SER B 1 27 ? 0.099 1.554 6.336 1 98.94 27 SER B N 1
ATOM 1360 C CA . SER B 1 27 ? -0.298 0.289 6.945 1 98.94 27 SER B CA 1
ATOM 1361 C C . SER B 1 27 ? -0.141 0.333 8.461 1 98.94 27 SER B C 1
ATOM 1363 O O . SER B 1 27 ? 0.811 0.926 8.977 1 98.94 27 SER B O 1
ATOM 1365 N N . THR B 1 28 ? -1.006 -0.25 9.141 1 98.88 28 THR B N 1
ATOM 1366 C CA . THR B 1 28 ? -1.029 -0.379 10.586 1 98.88 28 THR B CA 1
ATOM 1367 C C . THR B 1 28 ? -1.449 -1.787 11 1 98.88 28 THR B C 1
ATOM 1369 O O . THR B 1 28 ? -1.65 -2.654 10.148 1 98.88 28 THR B O 1
ATOM 1372 N N . VAL B 1 29 ? -1.479 -2.041 12.328 1 98.75 29 VAL B N 1
ATOM 1373 C CA . VAL B 1 29 ? -1.877 -3.346 12.852 1 98.75 29 VAL B CA 1
ATOM 1374 C C . VAL B 1 29 ? -3.102 -3.193 13.75 1 98.75 29 VAL B C 1
ATOM 1376 O O . VAL B 1 29 ? -3.127 -2.334 14.633 1 98.75 29 VAL B O 1
ATOM 1379 N N . THR B 1 30 ? -4.094 -3.98 13.484 1 98.31 30 THR B N 1
ATOM 1380 C CA . THR B 1 30 ? -5.305 -3.941 14.297 1 98.31 30 THR B CA 1
ATOM 1381 C C . THR B 1 30 ? -5.066 -4.613 15.648 1 98.31 30 THR B C 1
ATOM 1383 O O . THR B 1 30 ? -4.047 -5.277 15.844 1 98.31 30 THR B O 1
ATOM 1386 N N . GLU B 1 31 ? -6.02 -4.512 16.562 1 97.06 31 GLU B N 1
ATOM 1387 C CA . GLU B 1 31 ? -5.945 -5.152 17.859 1 97.06 31 GLU B CA 1
ATOM 1388 C C . GLU B 1 31 ? -5.969 -6.676 17.734 1 97.06 31 GLU B C 1
ATOM 1390 O O . GLU B 1 31 ? -5.414 -7.383 18.578 1 97.06 31 GLU B O 1
ATOM 1395 N N . GLU B 1 32 ? -6.59 -7.152 16.656 1 95.94 32 GLU B N 1
ATOM 1396 C CA . GLU B 1 32 ? -6.68 -8.586 16.406 1 95.94 32 GLU B CA 1
ATOM 1397 C C . GLU B 1 32 ? -5.422 -9.109 15.727 1 95.94 32 GLU B C 1
ATOM 1399 O O . GLU B 1 32 ? -5.312 -10.305 15.445 1 95.94 32 GLU B O 1
ATOM 1404 N N . GLY B 1 33 ? -4.477 -8.203 15.391 1 96.62 33 GLY B N 1
ATOM 1405 C CA . GLY B 1 33 ? -3.201 -8.609 14.828 1 96.62 33 GLY B CA 1
ATOM 1406 C C . GLY B 1 33 ? -3.213 -8.68 13.312 1 96.62 33 GLY B C 1
ATOM 1407 O O . GLY B 1 33 ? -2.322 -9.281 12.703 1 96.62 33 GLY B O 1
ATOM 1408 N N . PHE B 1 34 ? -4.258 -8.117 12.695 1 98.19 34 PHE B N 1
ATOM 1409 C CA . PHE B 1 34 ? -4.293 -8.062 11.242 1 98.19 34 PHE B CA 1
ATOM 1410 C C . PHE B 1 34 ? -3.584 -6.82 10.727 1 98.19 34 PHE B C 1
ATOM 1412 O O . PHE B 1 34 ? -3.684 -5.746 11.328 1 98.19 34 PHE B O 1
ATOM 1419 N N . PRO B 1 35 ? -2.873 -7.004 9.625 1 98.75 35 PRO B N 1
ATOM 1420 C CA . PRO B 1 35 ? -2.49 -5.77 8.93 1 98.75 35 PRO B CA 1
ATOM 1421 C C . PRO B 1 35 ? -3.691 -5.016 8.367 1 98.75 35 PRO B C 1
ATOM 1423 O O . PRO B 1 35 ? -4.699 -5.629 8.008 1 98.75 35 PRO B O 1
ATOM 1426 N N . HIS B 1 36 ? -3.641 -3.754 8.375 1 98.75 36 HIS B N 1
ATOM 1427 C CA . HIS B 1 36 ? -4.609 -2.844 7.781 1 98.75 36 HIS B CA 1
ATOM 1428 C C . HIS B 1 36 ? -3.914 -1.744 6.984 1 98.75 36 HIS B C 1
ATOM 1430 O O . HIS B 1 36 ? -2.824 -1.299 7.355 1 98.75 36 HIS B O 1
ATOM 1436 N N . ALA B 1 37 ? -4.559 -1.341 5.887 1 98.81 37 ALA B N 1
ATOM 1437 C CA . ALA B 1 37 ? -3.914 -0.304 5.082 1 98.81 37 ALA B CA 1
ATOM 1438 C C . ALA B 1 37 ? -4.949 0.566 4.379 1 98.81 37 ALA B C 1
ATOM 1440 O O . ALA B 1 37 ? -6.094 0.149 4.188 1 98.81 37 ALA B O 1
ATOM 1441 N N . MET B 1 38 ? -4.527 1.737 4.023 1 98.44 38 MET B N 1
ATOM 1442 C CA . MET B 1 38 ? -5.352 2.654 3.242 1 98.44 38 MET B CA 1
ATOM 1443 C C . MET B 1 38 ? -4.488 3.67 2.5 1 98.44 38 MET B C 1
ATOM 1445 O O . MET B 1 38 ? -3.344 3.914 2.885 1 98.44 38 MET B O 1
ATOM 1449 N N . PRO B 1 39 ? -5.012 4.195 1.409 1 98.31 39 PRO B N 1
ATOM 1450 C CA . PRO B 1 39 ? -4.293 5.281 0.738 1 98.31 39 PRO B CA 1
ATOM 1451 C C . PRO B 1 39 ? -4.367 6.602 1.503 1 98.31 39 PRO B C 1
ATOM 1453 O O . PRO B 1 39 ? -5.359 6.871 2.184 1 98.31 39 PRO B O 1
ATOM 1456 N N . VAL B 1 40 ? -3.34 7.398 1.377 1 97.88 40 VAL B N 1
ATOM 1457 C CA . VAL B 1 40 ? -3.285 8.734 1.968 1 97.88 40 VAL B CA 1
ATOM 1458 C C . VAL B 1 40 ? -2.686 9.719 0.967 1 97.88 40 VAL B C 1
ATOM 1460 O O . VAL B 1 40 ? -1.698 9.406 0.296 1 97.88 40 VAL B O 1
ATOM 1463 N N . HIS B 1 41 ? -3.289 10.953 0.885 1 95.69 41 HIS B N 1
ATOM 1464 C CA . HIS B 1 41 ? -2.879 11.992 -0.054 1 95.69 41 HIS B CA 1
ATOM 1465 C C . HIS B 1 41 ? -2.428 13.25 0.677 1 95.69 41 HIS B C 1
ATOM 1467 O O . HIS B 1 41 ? -1.797 14.125 0.083 1 95.69 41 HIS B O 1
ATOM 1473 N N . LEU B 1 42 ? -2.846 13.422 1.858 1 97.56 42 LEU B N 1
ATOM 1474 C CA . LEU B 1 42 ? -2.547 14.617 2.641 1 97.56 42 LEU B CA 1
ATOM 1475 C C .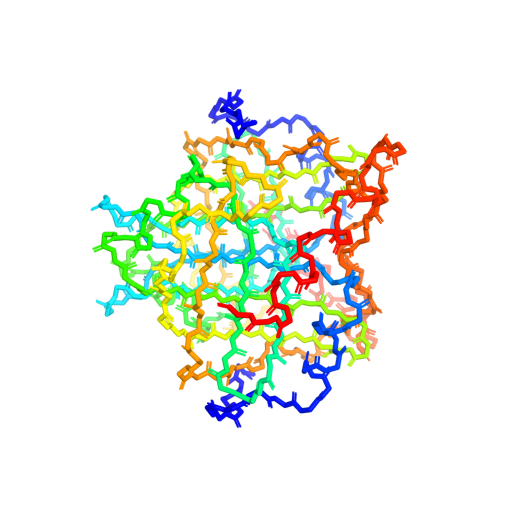 LEU B 1 42 ? -1.364 14.375 3.572 1 97.56 42 LEU B C 1
ATOM 1477 O O . LEU B 1 42 ? -1.55 14 4.73 1 97.56 42 LEU B O 1
ATOM 1481 N N . MET B 1 43 ? -0.179 14.578 2.998 1 97.88 43 MET B N 1
ATOM 1482 C CA . MET B 1 43 ? 1.056 14.32 3.734 1 97.88 43 MET B CA 1
ATOM 1483 C C . MET B 1 43 ? 2.074 15.43 3.49 1 97.88 43 MET B C 1
ATOM 1485 O O . MET B 1 43 ? 2.062 16.062 2.438 1 97.88 43 MET B O 1
ATOM 1489 N N . PHE B 1 44 ? 2.936 15.602 4.438 1 98.06 44 PHE B N 1
ATOM 1490 C CA . PHE B 1 44 ? 4.004 16.594 4.406 1 98.06 44 PHE B CA 1
ATOM 1491 C C . PHE B 1 44 ? 5.188 16.141 5.254 1 98.06 44 PHE B C 1
ATOM 1493 O O . PHE B 1 44 ? 5.004 15.641 6.367 1 98.06 44 PHE B O 1
ATOM 1500 N N . ALA B 1 45 ? 6.379 16.203 4.676 1 98.19 45 ALA B N 1
ATOM 1501 C CA . ALA B 1 45 ? 7.602 15.898 5.418 1 98.19 45 ALA B CA 1
ATOM 1502 C C . ALA B 1 45 ? 8.367 17.172 5.758 1 98.19 45 ALA B C 1
ATOM 1504 O O . ALA B 1 45 ? 9.102 17.703 4.918 1 98.19 45 ALA B O 1
ATOM 1505 N N . PRO B 1 46 ? 8.289 17.641 6.996 1 97.25 46 PRO B N 1
ATOM 1506 C CA . PRO B 1 46 ? 8.992 18.8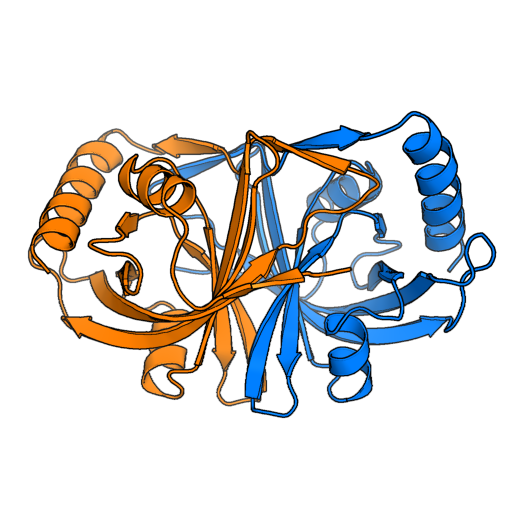59 7.371 1 97.25 46 PRO B CA 1
ATOM 1507 C C . PRO B 1 46 ? 10.508 18.672 7.422 1 97.25 46 PRO B C 1
ATOM 1509 O O . PRO B 1 46 ? 11.258 19.656 7.328 1 97.25 46 PRO B O 1
ATOM 1512 N N . ASP B 1 47 ? 10.961 17.484 7.703 1 97 47 ASP B N 1
ATOM 1513 C CA . ASP B 1 47 ? 12.383 17.156 7.754 1 97 47 ASP B CA 1
ATOM 1514 C C . ASP B 1 47 ? 12.617 15.695 7.359 1 97 47 ASP B C 1
ATOM 1516 O O . ASP B 1 47 ? 11.711 15.023 6.863 1 97 47 ASP B O 1
ATOM 1520 N N . HIS B 1 48 ? 13.805 15.133 7.574 1 97.62 48 HIS B N 1
ATOM 1521 C CA . HIS B 1 48 ? 14.203 13.812 7.086 1 97.62 48 HIS B CA 1
ATOM 1522 C C . HIS B 1 48 ? 13.727 12.711 8.023 1 97.62 48 HIS B C 1
ATOM 1524 O O . HIS B 1 48 ? 13.875 11.523 7.719 1 97.62 48 HIS B O 1
ATOM 1530 N N . SER B 1 49 ? 13.109 13.07 9.117 1 98.19 49 SER B N 1
ATOM 1531 C CA . SER B 1 49 ? 12.797 12.047 10.109 1 98.19 49 SER B CA 1
ATOM 1532 C C . SER B 1 49 ? 11.305 12.016 10.422 1 98.19 49 SER B C 1
ATOM 1534 O O . SER B 1 49 ? 10.852 11.18 11.203 1 98.19 49 SER B O 1
ATOM 1536 N N . THR B 1 50 ? 10.578 12.914 9.789 1 98.31 50 THR B N 1
ATOM 1537 C CA . THR B 1 50 ? 9.188 13.086 10.195 1 98.31 50 THR B CA 1
ATOM 1538 C C . THR B 1 50 ? 8.273 13.195 8.984 1 98.31 50 THR B C 1
ATOM 1540 O O . THR B 1 50 ? 8.625 13.836 7.988 1 98.31 50 THR B O 1
ATOM 1543 N N . ILE B 1 51 ? 7.156 12.547 9.055 1 98.5 51 ILE B N 1
ATOM 1544 C CA . ILE B 1 51 ? 6.062 12.734 8.109 1 98.5 51 ILE B CA 1
ATOM 1545 C C . ILE B 1 51 ? 4.785 13.102 8.859 1 98.5 51 ILE B C 1
ATOM 1547 O O . ILE B 1 51 ? 4.418 12.453 9.836 1 98.5 51 ILE B O 1
ATOM 1551 N N . ARG B 1 52 ? 4.109 14.125 8.438 1 98.69 52 ARG B N 1
ATOM 1552 C CA . ARG B 1 52 ? 2.805 14.484 8.984 1 98.69 52 ARG B CA 1
ATOM 1553 C C . ARG 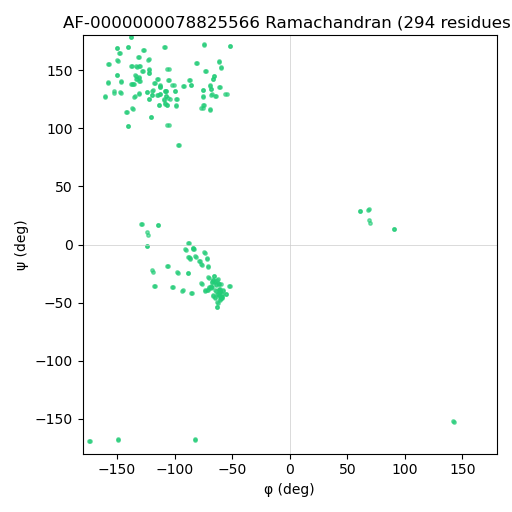B 1 52 ? 1.688 14.125 8.008 1 98.69 52 ARG B C 1
ATOM 1555 O O . ARG B 1 52 ? 1.833 14.297 6.797 1 98.69 52 ARG B O 1
ATOM 1562 N N . LEU B 1 53 ? 0.626 13.672 8.555 1 98.62 53 LEU B N 1
ATOM 1563 C CA . LEU B 1 53 ? -0.53 13.242 7.777 1 98.62 53 LEU B CA 1
ATOM 1564 C C . LEU B 1 53 ? -1.812 13.867 8.312 1 98.62 53 LEU B C 1
ATOM 1566 O O . LEU B 1 53 ? -1.986 13.984 9.531 1 98.62 53 LEU B O 1
ATOM 1570 N N . ALA B 1 54 ? -2.684 14.258 7.469 1 98.62 54 ALA B N 1
ATOM 1571 C CA . ALA B 1 54 ? -4.062 14.57 7.836 1 98.62 54 ALA B CA 1
ATOM 1572 C C . ALA B 1 54 ? -4.992 13.406 7.523 1 98.62 54 ALA B C 1
ATOM 1574 O O . ALA B 1 54 ? -5.086 12.969 6.371 1 98.62 54 ALA B O 1
ATOM 1575 N N . LEU B 1 55 ? -5.652 12.875 8.539 1 98.38 55 LEU B N 1
ATOM 1576 C CA . LEU B 1 55 ? -6.531 11.719 8.414 1 98.38 55 LEU B CA 1
ATOM 1577 C C . LEU B 1 55 ? -7.898 12.008 9.023 1 98.38 55 LEU B C 1
ATOM 1579 O O . LEU B 1 55 ? -8.008 12.789 9.969 1 98.38 55 LEU B O 1
ATOM 1583 N N . MET B 1 56 ? -8.914 11.391 8.477 1 97.88 56 MET B N 1
ATOM 1584 C CA . MET B 1 56 ? -10.188 11.445 9.188 1 97.88 56 MET B CA 1
ATOM 1585 C C . MET B 1 56 ? -10.109 10.688 10.508 1 97.88 56 MET B C 1
ATOM 1587 O O . MET B 1 56 ? -9.547 9.594 10.562 1 97.88 56 MET B O 1
ATOM 1591 N N . LYS B 1 57 ? -10.75 11.203 11.508 1 97.62 57 LYS B N 1
ATOM 1592 C CA . LYS B 1 57 ? -10.719 10.633 12.852 1 97.62 57 LYS B CA 1
ATOM 1593 C C . LYS B 1 57 ? -11.32 9.234 12.875 1 97.62 57 LYS B C 1
ATOM 1595 O O . LYS B 1 57 ? -10.906 8.383 13.664 1 97.62 57 LYS B O 1
ATOM 1600 N N . VAL B 1 58 ? -12.242 9.031 12.008 1 96.31 58 VAL B N 1
ATOM 1601 C CA . VAL B 1 58 ? -13.062 7.82 12.07 1 96.31 58 VAL B CA 1
ATOM 1602 C C . VAL B 1 58 ? -12.312 6.66 11.422 1 96.31 58 VAL B C 1
ATOM 1604 O O . VAL B 1 58 ? -12.719 5.5 11.555 1 96.31 58 VAL B O 1
ATOM 1607 N N . HIS B 1 59 ? -11.234 6.945 10.75 1 96.94 59 HIS B N 1
ATOM 1608 C CA . HIS B 1 59 ? -10.5 5.883 10.07 1 96.94 59 HIS B CA 1
ATOM 1609 C C . HIS B 1 59 ? -10 4.836 11.055 1 96.94 59 HIS B C 1
ATOM 1611 O O . HIS B 1 59 ? -9.484 5.18 12.125 1 96.94 59 HIS B O 1
ATOM 1617 N N . LYS B 1 60 ? -10.148 3.592 10.719 1 97.5 60 LYS B N 1
ATOM 1618 C CA . LYS B 1 60 ? -9.562 2.496 11.492 1 97.5 60 LYS B CA 1
ATOM 1619 C C . LYS B 1 60 ? -8.07 2.715 11.711 1 97.5 60 LYS B C 1
ATOM 1621 O O . LYS B 1 60 ? -7.531 2.363 12.766 1 97.5 60 LYS B O 1
ATOM 1626 N N . THR B 1 61 ? -7.379 3.277 10.75 1 98.56 61 THR B N 1
ATOM 1627 C CA . THR B 1 61 ? -5.953 3.578 10.852 1 98.56 61 THR B CA 1
ATOM 1628 C C . THR B 1 61 ? -5.676 4.449 12.078 1 98.56 61 THR B C 1
ATOM 1630 O O . THR B 1 61 ? -4.715 4.207 12.812 1 98.56 61 THR B O 1
ATOM 1633 N N . VAL B 1 62 ? -6.504 5.414 12.289 1 98.62 62 VAL B N 1
ATOM 1634 C CA . VAL B 1 62 ? -6.316 6.309 13.43 1 98.62 62 VAL B CA 1
ATOM 1635 C C . VAL B 1 62 ? -6.52 5.539 14.734 1 98.62 62 VAL B C 1
ATOM 1637 O O . VAL B 1 62 ? -5.734 5.68 15.672 1 98.62 62 VAL B O 1
ATOM 1640 N N . ALA B 1 63 ? -7.535 4.723 14.789 1 98.44 63 ALA B N 1
ATOM 1641 C CA . ALA B 1 63 ? -7.773 3.887 15.961 1 98.44 63 ALA B CA 1
ATOM 1642 C C . ALA B 1 63 ? -6.586 2.963 16.219 1 98.44 63 ALA B C 1
ATOM 1644 O O . ALA B 1 63 ? -6.152 2.811 17.375 1 98.44 63 ALA B O 1
ATOM 1645 N N . ASN B 1 64 ? -6.102 2.35 15.172 1 98.81 64 ASN B N 1
ATOM 1646 C CA . ASN B 1 64 ? -4.957 1.456 15.305 1 98.81 64 ASN B CA 1
ATOM 1647 C C . ASN B 1 64 ? -3.74 2.186 15.867 1 98.81 64 ASN B C 1
ATOM 1649 O O . ASN B 1 64 ? -3.033 1.654 16.734 1 98.81 64 ASN B O 1
ATOM 1653 N N . ILE B 1 65 ? -3.482 3.354 15.352 1 98.75 65 ILE B N 1
ATOM 1654 C CA . ILE B 1 65 ? -2.338 4.156 15.766 1 98.75 65 ILE B CA 1
ATOM 1655 C C . ILE B 1 65 ? -2.453 4.492 17.25 1 98.75 65 ILE B C 1
ATOM 1657 O O . ILE B 1 65 ? -1.462 4.449 17.984 1 98.75 65 ILE B O 1
ATOM 1661 N N . LYS B 1 66 ? -3.613 4.809 17.672 1 98.5 66 LYS B N 1
ATOM 1662 C CA . LYS B 1 66 ? -3.83 5.125 19.078 1 98.5 66 LYS B CA 1
ATOM 1663 C C . LYS B 1 66 ? -3.588 3.906 19.969 1 98.5 66 LYS B C 1
ATOM 1665 O O . LYS B 1 66 ? -3.098 4.035 21.094 1 98.5 66 LYS B O 1
ATOM 1670 N N . ASN B 1 67 ? -3.854 2.771 19.469 1 98.25 67 ASN B N 1
ATOM 1671 C CA . ASN B 1 67 ? -3.699 1.529 20.219 1 98.25 67 ASN B CA 1
ATOM 1672 C C . ASN B 1 67 ? -2.271 0.998 20.125 1 98.25 67 ASN B C 1
ATOM 1674 O O . ASN B 1 67 ? -1.768 0.409 21.094 1 98.25 67 ASN B O 1
ATOM 1678 N N . ASN B 1 68 ? -1.725 1.07 18.953 1 97.19 68 ASN B N 1
ATOM 1679 C CA . ASN B 1 68 ? -0.393 0.589 18.594 1 97.19 68 ASN B CA 1
ATOM 1680 C C . ASN B 1 68 ? 0.303 1.531 17.625 1 97.19 68 ASN B C 1
ATOM 1682 O O . ASN B 1 68 ? -0.112 1.653 16.469 1 97.19 68 ASN B O 1
ATOM 1686 N N . SER B 1 69 ? 1.333 2.15 18.016 1 98.5 69 SER B N 1
ATOM 1687 C CA . SER B 1 69 ? 1.97 3.244 17.297 1 98.5 69 SER B CA 1
ATOM 1688 C C . SER B 1 69 ? 2.688 2.736 16.047 1 98.5 69 SER B C 1
ATOM 1690 O O . SER B 1 69 ? 3.125 3.527 15.211 1 98.5 69 SER B O 1
ATOM 1692 N N . LYS B 1 70 ? 2.859 1.435 15.906 1 98.75 70 LYS B N 1
ATOM 1693 C CA . LYS B 1 70 ? 3.635 0.866 14.805 1 98.75 70 LYS B CA 1
ATOM 1694 C C . LYS B 1 70 ? 2.93 1.077 13.469 1 98.75 70 LYS B C 1
ATOM 1696 O O . LYS B 1 70 ? 1.75 0.749 13.328 1 98.75 70 LYS B O 1
ATOM 1701 N N . ALA B 1 71 ? 3.611 1.602 12.516 1 98.94 71 ALA B N 1
ATOM 1702 C CA . ALA B 1 71 ? 3.049 1.906 11.203 1 98.94 71 ALA B CA 1
ATOM 1703 C C . ALA B 1 71 ? 4.098 1.743 10.102 1 98.94 71 ALA B C 1
ATOM 1705 O O . ALA B 1 71 ? 5.289 1.594 10.391 1 98.94 71 ALA B O 1
ATOM 1706 N N . PHE B 1 72 ? 3.703 1.678 8.922 1 98.94 72 PHE B N 1
ATOM 1707 C CA . PHE B 1 72 ? 4.523 1.474 7.734 1 98.94 72 PHE B CA 1
ATOM 1708 C C . PHE B 1 72 ? 3.941 2.223 6.539 1 98.94 72 PHE B C 1
ATOM 1710 O O . PHE B 1 72 ? 2.73 2.193 6.312 1 98.94 72 PHE B O 1
ATOM 1717 N N . ILE B 1 73 ? 4.73 2.955 5.855 1 98.81 73 ILE B N 1
ATOM 1718 C CA . ILE B 1 73 ? 4.273 3.705 4.688 1 98.81 73 ILE B CA 1
ATOM 1719 C C . ILE B 1 73 ? 4.953 3.166 3.43 1 98.81 73 ILE B C 1
ATOM 1721 O O . ILE B 1 73 ? 6.168 2.973 3.408 1 98.81 73 ILE B O 1
ATOM 1725 N N . THR B 1 74 ? 4.227 2.852 2.432 1 98.69 74 THR B N 1
ATOM 1726 C CA . THR B 1 74 ? 4.715 2.42 1.127 1 98.69 74 THR B CA 1
ATOM 1727 C C . THR B 1 74 ? 4.508 3.514 0.083 1 98.69 74 THR B C 1
ATOM 1729 O O . THR B 1 74 ? 3.412 4.062 -0.038 1 98.69 74 THR B O 1
ATOM 1732 N N . ILE B 1 75 ? 5.52 3.785 -0.652 1 97.75 75 ILE B N 1
ATOM 1733 C CA . ILE B 1 75 ? 5.395 4.781 -1.712 1 97.75 75 ILE B CA 1
ATOM 1734 C C . ILE B 1 75 ? 5.957 4.219 -3.016 1 97.75 75 ILE B C 1
ATOM 1736 O O . ILE B 1 75 ? 7.051 3.645 -3.033 1 97.75 75 ILE B O 1
ATOM 1740 N N . LEU B 1 76 ? 5.23 4.305 -4.059 1 97.88 76 LEU B N 1
ATOM 1741 C CA . LEU B 1 76 ? 5.621 4.008 -5.43 1 97.88 76 LEU B CA 1
ATOM 1742 C C . LEU B 1 76 ? 5.422 5.223 -6.332 1 97.88 76 LEU B C 1
ATOM 1744 O O . LEU B 1 76 ? 4.316 5.762 -6.414 1 97.88 76 LEU B O 1
ATOM 1748 N N . GLU B 1 77 ? 6.465 5.613 -7 1 97.5 77 GLU B N 1
ATOM 1749 C CA . GLU B 1 77 ? 6.398 6.797 -7.855 1 97.5 77 GLU B CA 1
ATOM 1750 C C . GLU B 1 77 ? 7.352 6.68 -9.039 1 97.5 77 GLU B C 1
ATOM 1752 O O . GLU B 1 77 ? 8.156 5.746 -9.102 1 97.5 77 GLU B O 1
ATOM 1757 N N . GLY B 1 78 ? 7.176 7.621 -9.984 1 95.94 78 GLY B N 1
ATOM 1758 C CA . GLY B 1 78 ? 8.086 7.66 -11.117 1 95.94 78 GLY B CA 1
ATOM 1759 C C . GLY B 1 78 ? 9.547 7.688 -10.711 1 95.94 78 GLY B C 1
ATOM 1760 O O . GLY B 1 78 ? 9.859 7.77 -9.523 1 95.94 78 GLY B O 1
ATOM 1761 N N . HIS B 1 79 ? 10.422 7.52 -11.742 1 94.62 79 HIS B N 1
ATOM 1762 C CA . HIS B 1 79 ? 11.867 7.461 -11.562 1 94.62 79 HIS B CA 1
ATOM 1763 C C . HIS B 1 79 ? 12.266 6.293 -10.672 1 94.62 79 HIS B C 1
ATOM 1765 O O . HIS B 1 79 ? 13.156 6.43 -9.82 1 94.62 79 HIS B O 1
ATOM 1771 N N . ASP B 1 80 ? 11.516 5.281 -10.664 1 96.44 80 ASP B N 1
ATOM 1772 C CA . ASP B 1 80 ? 11.773 3.977 -10.062 1 96.44 80 ASP B CA 1
ATOM 1773 C C . ASP B 1 80 ? 11.789 4.062 -8.539 1 96.44 80 ASP B C 1
ATOM 1775 O O . ASP B 1 80 ? 12.531 3.342 -7.875 1 96.44 80 ASP B O 1
ATOM 1779 N N . ILE B 1 81 ? 11.008 4.988 -8.008 1 96.38 81 ILE B N 1
ATOM 1780 C CA . ILE B 1 81 ? 10.875 5.066 -6.562 1 96.38 81 ILE B CA 1
ATOM 1781 C C . ILE B 1 81 ? 9.945 3.957 -6.07 1 96.38 81 ILE B C 1
ATOM 1783 O O . ILE B 1 81 ? 8.797 3.867 -6.5 1 96.38 81 ILE B O 1
ATOM 1787 N N . ALA B 1 82 ? 10.383 3.08 -5.293 1 97.38 82 ALA B N 1
ATOM 1788 C CA . ALA B 1 82 ? 9.672 2.035 -4.559 1 97.38 82 ALA B CA 1
ATOM 1789 C C . ALA B 1 82 ? 10.25 1.862 -3.156 1 97.38 82 ALA B C 1
ATOM 1791 O O . ALA B 1 82 ? 11.281 1.212 -2.98 1 97.38 82 ALA B O 1
ATOM 1792 N N . LEU B 1 83 ? 9.539 2.426 -2.137 1 97.94 83 LEU B N 1
ATOM 1793 C CA . LEU B 1 83 ? 10.117 2.477 -0.796 1 97.94 83 LEU B CA 1
ATOM 1794 C C . LEU B 1 83 ? 9.102 2.01 0.245 1 97.94 83 LEU B C 1
ATOM 1796 O O . LEU B 1 83 ? 7.902 2.256 0.104 1 97.94 83 LEU B O 1
ATOM 1800 N N . GLY B 1 84 ? 9.594 1.319 1.202 1 98.19 84 GLY B N 1
ATOM 1801 C CA . GLY B 1 84 ? 8.914 1.083 2.465 1 98.19 84 GLY B CA 1
ATOM 1802 C C . GLY B 1 84 ? 9.531 1.83 3.629 1 98.19 84 GLY B C 1
ATOM 1803 O O . GLY B 1 84 ? 10.758 1.836 3.787 1 98.19 84 GLY B O 1
ATOM 1804 N N . ILE B 1 85 ? 8.68 2.469 4.371 1 98.56 85 ILE B N 1
ATOM 1805 C CA . ILE B 1 85 ? 9.148 3.27 5.496 1 98.56 85 ILE B CA 1
ATOM 1806 C C . ILE B 1 85 ? 8.531 2.748 6.793 1 98.56 85 ILE B C 1
ATOM 1808 O O . ILE B 1 85 ? 7.32 2.881 7.008 1 98.56 85 ILE B O 1
ATOM 1812 N N . LYS B 1 86 ? 9.352 2.17 7.578 1 98.62 86 LYS B N 1
ATOM 1813 C CA . LYS B 1 86 ? 8.953 1.683 8.898 1 98.62 86 LYS B CA 1
ATOM 1814 C C . LYS B 1 86 ? 9.055 2.787 9.945 1 98.62 86 LYS B C 1
ATOM 1816 O O . LYS B 1 86 ? 10.008 3.572 9.938 1 98.62 86 LYS B O 1
ATOM 1821 N N . GLY B 1 87 ? 8.031 2.869 10.828 1 98.81 87 GLY B N 1
ATOM 1822 C CA . GLY B 1 87 ? 8.133 3.879 11.875 1 98.81 87 GLY B CA 1
ATOM 1823 C C . GLY B 1 87 ? 7.016 3.801 12.891 1 98.81 87 GLY B C 1
ATOM 1824 O O . GLY B 1 87 ? 6.328 2.781 12.992 1 98.81 87 GLY B O 1
ATOM 1825 N N . SER B 1 88 ? 6.965 4.855 13.711 1 98.81 88 SER B N 1
ATOM 1826 C CA . SER B 1 88 ? 5.938 5.008 14.734 1 98.81 88 SER B CA 1
ATOM 1827 C C . SER B 1 88 ? 5.078 6.246 14.477 1 98.81 88 SER B C 1
ATOM 1829 O O . SER B 1 88 ? 5.598 7.293 14.086 1 98.81 88 SER B O 1
ATOM 1831 N N . ALA B 1 89 ? 3.809 6.09 14.695 1 98.88 89 ALA B N 1
ATOM 1832 C CA . ALA B 1 89 ? 2.869 7.176 14.445 1 98.88 89 ALA B CA 1
ATOM 1833 C C . ALA B 1 89 ? 2.084 7.527 15.711 1 98.88 89 ALA B C 1
ATOM 1835 O O . ALA B 1 89 ? 1.812 6.656 16.531 1 98.88 89 ALA B O 1
ATOM 1836 N N . LYS B 1 90 ? 1.693 8.75 15.82 1 98.81 90 LYS B N 1
ATOM 1837 C CA . LYS B 1 90 ? 0.875 9.234 16.922 1 98.81 90 LYS B CA 1
ATOM 1838 C C . LYS B 1 90 ? -0.014 10.398 16.484 1 98.81 90 LYS B C 1
ATOM 1840 O O . LYS B 1 90 ? 0.399 11.227 15.672 1 98.81 90 LYS B O 1
ATOM 1845 N N . VAL B 1 91 ? -1.184 10.422 17.078 1 98.81 91 VAL B N 1
ATOM 1846 C CA . VAL B 1 91 ? -2.039 11.578 16.859 1 98.81 91 VAL B CA 1
ATOM 1847 C C . VAL B 1 91 ? -1.507 12.773 17.656 1 98.81 91 VAL B C 1
ATOM 1849 O O . VAL B 1 91 ? -1.431 12.727 18.875 1 98.81 91 VAL B O 1
ATOM 1852 N N . ILE B 1 92 ? -1.173 13.836 16.906 1 98.38 92 ILE B N 1
ATOM 1853 C CA . ILE B 1 92 ? -0.584 14.969 17.609 1 98.38 92 ILE B CA 1
ATOM 1854 C C . ILE B 1 92 ? -1.604 16.109 17.703 1 98.38 92 ILE B C 1
ATOM 1856 O O . ILE B 1 92 ? -1.426 17.047 18.484 1 98.38 92 ILE B O 1
ATOM 1860 N N . ARG B 1 93 ? -2.561 16.062 16.906 1 98.25 93 ARG B N 1
ATOM 1861 C CA . ARG B 1 93 ? -3.707 16.969 16.984 1 98.25 93 ARG B CA 1
ATOM 1862 C C . ARG B 1 93 ? -5.012 16.203 16.766 1 98.25 93 ARG B C 1
ATOM 1864 O O . ARG B 1 93 ? -5.273 15.688 15.68 1 98.25 93 ARG B O 1
ATOM 1871 N N . GLU B 1 94 ? -5.781 16.219 17.75 1 98 94 GLU B N 1
ATOM 1872 C CA . GLU B 1 94 ? -7.02 15.445 17.719 1 98 94 GLU B CA 1
ATOM 1873 C C . GLU B 1 94 ? -8 16.031 16.703 1 98 94 GLU B C 1
ATOM 1875 O O . GLU B 1 94 ? -8.789 15.305 16.094 1 98 94 GLU B O 1
ATOM 1880 N N . THR B 1 95 ? -7.949 17.391 16.672 1 98.19 95 THR B N 1
ATOM 1881 C CA . THR B 1 95 ? -8.82 18.078 15.727 1 98.19 95 THR B CA 1
ATOM 1882 C C . THR B 1 95 ? -8.062 19.172 14.977 1 98.19 95 THR B C 1
ATOM 1884 O O . THR B 1 95 ? -7.43 20.031 15.602 1 98.19 95 THR B O 1
ATOM 1887 N N . MET B 1 96 ? -8.164 19.094 13.695 1 97.56 96 MET B N 1
ATOM 1888 C CA . MET B 1 96 ? -7.543 20.125 12.883 1 97.56 96 MET B CA 1
ATOM 1889 C C . MET B 1 96 ? -8.438 21.359 12.805 1 97.56 96 MET B C 1
ATOM 1891 O O . MET B 1 96 ? -9.656 21.25 12.922 1 97.56 96 MET B O 1
ATOM 1895 N N . ASN B 1 97 ? -7.855 22.5 12.539 1 96.69 97 ASN B N 1
ATOM 1896 C CA . ASN B 1 97 ? -8.562 23.781 12.562 1 96.69 97 ASN B CA 1
ATOM 1897 C C . ASN B 1 97 ? -9.539 23.891 11.391 1 96.69 97 ASN B C 1
ATOM 1899 O O . ASN B 1 97 ? -10.641 24.422 11.555 1 96.69 97 ASN B O 1
ATOM 1903 N N . ASN B 1 98 ? -9.219 23.406 10.289 1 95.88 98 ASN B N 1
ATOM 1904 C CA . ASN B 1 98 ? -10 23.625 9.078 1 95.88 98 ASN B CA 1
ATOM 1905 C C . ASN B 1 98 ? -11.047 22.531 8.883 1 95.88 98 ASN B C 1
ATOM 1907 O O . ASN B 1 98 ? -11.852 22.594 7.949 1 95.88 98 ASN B O 1
ATOM 1911 N N . SER B 1 99 ? -11.055 21.562 9.719 1 96.25 99 SER B N 1
ATOM 1912 C CA . SER B 1 99 ? -12.031 20.484 9.656 1 96.25 99 SER B CA 1
ATOM 1913 C C . SER B 1 99 ? -12.133 19.75 10.992 1 96.25 99 SER B C 1
ATOM 1915 O O . SER B 1 99 ? -11.148 19.172 11.469 1 96.25 99 SER B O 1
ATOM 1917 N N . SER B 1 100 ? -13.297 19.625 11.492 1 97 100 SER B N 1
ATOM 1918 C CA . SER B 1 100 ? -13.5 18.969 12.773 1 97 100 SER B CA 1
ATOM 1919 C C . SER B 1 100 ? -13.445 17.453 12.625 1 97 100 SER B C 1
ATOM 1921 O O . SER B 1 100 ? -13.328 16.734 13.617 1 97 100 SER B O 1
ATOM 1923 N N . ALA B 1 101 ? -13.523 17 11.398 1 97.31 101 ALA B N 1
ATOM 1924 C CA . ALA B 1 101 ? -13.531 15.555 11.156 1 97.31 101 ALA B CA 1
ATOM 1925 C C . ALA B 1 101 ? -12.109 15.008 11.047 1 97.31 101 ALA B C 1
ATOM 1927 O O . ALA B 1 101 ? -11.906 13.789 11.062 1 97.31 101 ALA B O 1
ATOM 1928 N N . MET B 1 102 ? -11.164 15.961 10.945 1 98.25 102 MET B N 1
ATOM 1929 C CA . MET B 1 102 ? -9.805 15.547 10.633 1 98.25 102 MET B CA 1
ATOM 1930 C C . MET B 1 102 ? -8.906 15.648 11.867 1 98.25 102 MET B C 1
ATOM 1932 O O . MET B 1 102 ? -9.133 16.484 12.734 1 98.25 102 MET B O 1
ATOM 1936 N N . CYS B 1 103 ? -7.902 14.797 11.898 1 98.75 103 CYS B N 1
ATOM 1937 C CA . CYS B 1 103 ? -6.824 14.883 12.883 1 98.75 103 CYS B CA 1
ATOM 1938 C C . CYS B 1 103 ? -5.465 14.891 12.195 1 98.75 103 CYS B C 1
ATOM 1940 O O . CYS B 1 103 ? -5.375 14.68 10.984 1 98.75 103 CYS B O 1
ATOM 1942 N N . MET B 1 104 ? -4.48 15.227 12.984 1 98.81 104 MET B N 1
ATOM 1943 C CA . MET B 1 104 ? -3.115 15.219 12.469 1 98.81 104 MET B CA 1
ATOM 1944 C C . MET B 1 104 ? -2.285 14.125 13.125 1 98.81 104 MET B C 1
ATOM 1946 O O . MET B 1 104 ? -2.262 14.008 14.352 1 98.81 104 MET B O 1
ATOM 1950 N N . VAL B 1 105 ? -1.654 13.367 12.32 1 98.88 105 VAL B N 1
ATOM 1951 C CA . VAL B 1 105 ? -0.78 12.289 12.766 1 98.88 105 VAL B CA 1
ATOM 1952 C C . VAL B 1 105 ? 0.67 12.617 12.414 1 98.88 105 VAL B C 1
ATOM 1954 O O . VAL B 1 105 ? 0.951 13.141 11.336 1 98.88 105 VAL B O 1
ATOM 1957 N N . GLU B 1 106 ? 1.511 12.375 13.344 1 98.81 106 GLU B N 1
ATOM 1958 C CA . GLU B 1 106 ? 2.945 12.453 13.086 1 98.81 106 GLU B CA 1
ATOM 1959 C C . GLU B 1 106 ? 3.574 11.062 13.039 1 98.81 106 GLU B C 1
ATOM 1961 O O . GLU B 1 106 ? 3.342 10.242 13.93 1 98.81 106 GLU B O 1
ATOM 1966 N N . PHE B 1 107 ? 4.254 10.812 12.023 1 98.88 107 PHE B N 1
ATOM 1967 C CA . PHE B 1 107 ? 4.98 9.578 11.781 1 98.88 107 PHE B CA 1
ATOM 1968 C C . PHE B 1 107 ? 6.484 9.797 11.898 1 98.88 107 PHE B C 1
ATOM 1970 O O . PHE B 1 107 ? 7.055 10.617 11.172 1 98.88 107 PHE B O 1
ATOM 1977 N N . LYS B 1 108 ? 7.121 9.047 12.82 1 98.88 108 LYS B N 1
ATOM 1978 C CA . LYS B 1 108 ? 8.57 9.102 12.992 1 98.88 108 LYS B CA 1
ATOM 1979 C C . LYS B 1 108 ? 9.25 7.945 12.273 1 98.88 108 LYS B C 1
ATOM 1981 O O . LYS B 1 108 ? 8.969 6.777 12.547 1 98.88 108 LYS B O 1
ATOM 1986 N N . VAL B 1 109 ? 10.195 8.32 11.422 1 98.75 109 VAL B N 1
ATOM 1987 C CA . VAL B 1 109 ? 10.875 7.352 10.57 1 98.75 109 VAL B CA 1
ATOM 1988 C C . VAL B 1 109 ? 11.875 6.547 11.398 1 98.75 109 VAL B C 1
ATOM 1990 O O . VAL B 1 109 ? 12.672 7.121 12.141 1 98.75 109 VAL B O 1
ATOM 1993 N N . GLU B 1 110 ? 11.836 5.254 11.219 1 98.56 110 GLU B N 1
ATOM 1994 C CA . GLU B 1 110 ? 12.781 4.395 11.922 1 98.56 110 GLU B CA 1
ATOM 1995 C C . GLU B 1 110 ? 13.68 3.648 10.945 1 98.56 110 GLU B C 1
ATOM 1997 O O . GLU B 1 110 ? 14.852 3.389 11.242 1 98.56 110 GLU B O 1
ATOM 2002 N N . GLU B 1 111 ? 13.211 3.252 9.828 1 98.38 111 GLU B N 1
ATOM 2003 C CA . GLU B 1 111 ? 13.961 2.508 8.82 1 98.38 111 GLU B CA 1
ATOM 2004 C C . GLU B 1 111 ? 13.328 2.658 7.441 1 98.38 111 GLU B C 1
ATOM 2006 O O . GLU B 1 111 ? 12.109 2.662 7.309 1 98.38 111 GLU B O 1
ATOM 2011 N N . ILE B 1 112 ? 14.125 2.805 6.461 1 98.12 112 ILE B N 1
ATOM 2012 C CA . ILE B 1 112 ? 13.664 2.902 5.078 1 98.12 112 ILE B CA 1
ATOM 2013 C C . ILE B 1 112 ? 14.258 1.767 4.254 1 98.12 112 ILE B C 1
ATOM 2015 O O . ILE B 1 112 ? 15.469 1.513 4.312 1 98.12 112 ILE B O 1
ATOM 2019 N N . LYS B 1 113 ? 13.398 1.133 3.508 1 97.25 113 LYS B N 1
ATOM 2020 C CA . LYS B 1 113 ? 13.867 0.085 2.604 1 97.25 113 LYS B CA 1
ATOM 2021 C C . LYS B 1 113 ? 13.477 0.392 1.159 1 97.25 113 LYS B C 1
ATOM 2023 O O . LYS B 1 113 ? 12.445 1.01 0.906 1 97.25 113 LYS B O 1
ATOM 2028 N N . SER B 1 114 ? 14.336 -0.032 0.265 1 97.19 114 SER B N 1
ATOM 2029 C CA . SER B 1 114 ? 14.023 0.004 -1.159 1 97.19 114 SER B CA 1
ATOM 2030 C C . SER B 1 114 ? 13.406 -1.31 -1.621 1 97.19 114 SER B C 1
ATOM 2032 O O . SER B 1 114 ? 13.883 -2.389 -1.268 1 97.19 114 SER B O 1
ATOM 2034 N N . ASP B 1 115 ? 12.391 -1.229 -2.412 1 97.12 115 ASP B N 1
ATOM 2035 C CA . ASP B 1 115 ? 11.711 -2.4 -2.969 1 97.12 115 ASP B CA 1
ATOM 2036 C C . ASP B 1 115 ? 11.883 -2.461 -4.484 1 97.12 115 ASP B C 1
ATOM 2038 O O . ASP B 1 115 ? 11.078 -3.086 -5.18 1 97.12 115 ASP B O 1
ATOM 2042 N N . THR B 1 116 ? 12.812 -1.739 -5.023 1 96.25 116 THR B N 1
ATOM 2043 C CA . THR B 1 116 ? 13.094 -1.865 -6.445 1 96.25 116 THR B CA 1
ATOM 2044 C C . THR B 1 116 ? 13.508 -3.293 -6.793 1 96.25 116 THR B C 1
ATOM 2046 O O . THR B 1 116 ? 13.969 -4.039 -5.926 1 96.25 116 THR B O 1
ATOM 2049 N N . THR B 1 117 ? 13.234 -3.67 -8.047 1 94.69 117 THR B N 1
ATOM 2050 C CA . THR B 1 117 ? 13.477 -5.043 -8.469 1 94.69 117 THR B CA 1
ATOM 2051 C C . THR B 1 117 ? 14.242 -5.07 -9.789 1 94.69 117 THR B C 1
ATOM 2053 O O . THR B 1 117 ? 14.25 -4.086 -10.531 1 94.69 117 THR B O 1
ATOM 2056 N N . PRO B 1 118 ? 14.852 -6.148 -10.125 1 94.56 118 PRO B N 1
ATOM 2057 C CA . PRO B 1 118 ? 15.531 -6.27 -11.414 1 94.56 118 PRO B CA 1
ATOM 2058 C C . PRO B 1 118 ? 14.562 -6.426 -12.578 1 94.56 118 PRO B C 1
ATOM 2060 O O . PRO B 1 118 ? 14.969 -6.336 -13.742 1 94.56 118 PRO B O 1
ATOM 2063 N N . THR B 1 119 ? 13.273 -6.59 -12.297 1 95.62 119 THR B N 1
ATOM 2064 C CA . THR B 1 119 ? 12.359 -6.977 -13.367 1 95.62 119 THR B CA 1
ATOM 2065 C C . THR B 1 119 ? 11.57 -5.77 -13.859 1 95.62 119 THR B C 1
ATOM 2067 O O . THR B 1 119 ? 11.312 -5.637 -15.062 1 95.62 119 THR B O 1
ATOM 2070 N N . VAL B 1 120 ? 11.219 -4.871 -12.922 1 96.81 120 VAL B N 1
ATOM 2071 C CA . VAL B 1 120 ? 10.328 -3.812 -13.375 1 96.81 120 VAL B CA 1
ATOM 2072 C C . VAL B 1 120 ? 10.836 -2.461 -12.875 1 96.81 120 VAL B C 1
ATOM 2074 O O . VAL B 1 120 ? 11.539 -2.387 -11.867 1 96.81 120 VAL B O 1
ATOM 2077 N N . ILE B 1 121 ? 10.523 -1.407 -13.578 1 97.62 121 ILE B N 1
ATOM 2078 C CA . ILE B 1 121 ? 10.711 -0.009 -13.211 1 97.62 121 ILE B CA 1
ATOM 2079 C C . ILE B 1 121 ? 9.352 0.636 -12.93 1 97.62 121 ILE B C 1
ATOM 2081 O O . ILE B 1 121 ? 8.438 0.531 -13.742 1 97.62 121 ILE B O 1
ATOM 2085 N N . VAL B 1 122 ? 9.227 1.217 -11.734 1 97.94 122 VAL B N 1
ATOM 2086 C CA . VAL B 1 122 ? 8.023 2.01 -11.5 1 97.94 122 VAL B CA 1
ATOM 2087 C C . VAL B 1 122 ? 8.078 3.281 -12.352 1 97.94 122 VAL B C 1
ATOM 2089 O O . VAL B 1 122 ? 8.914 4.156 -12.117 1 97.94 122 VAL B O 1
ATOM 2092 N N . MET B 1 123 ? 7.211 3.387 -13.219 1 97.69 123 MET B N 1
ATOM 2093 C CA . MET B 1 123 ? 7.199 4.512 -14.148 1 97.69 123 MET B CA 1
ATOM 2094 C C . MET B 1 123 ? 6.328 5.645 -13.625 1 97.69 123 MET B C 1
ATOM 2096 O O . MET B 1 123 ? 6.645 6.82 -13.82 1 97.69 123 MET B O 1
ATOM 2100 N N . GLU B 1 124 ? 5.227 5.332 -13.031 1 97.31 124 GLU B N 1
ATOM 2101 C CA . GLU B 1 124 ? 4.289 6.301 -12.477 1 97.31 124 GLU B CA 1
ATOM 2102 C C . GLU B 1 124 ? 3.604 5.754 -11.234 1 97.31 124 GLU B C 1
ATOM 2104 O O . GLU B 1 124 ? 3.275 4.566 -11.164 1 97.31 124 GLU B O 1
ATOM 2109 N N . GLY B 1 125 ? 3.438 6.645 -10.266 1 97.56 125 GLY B N 1
ATOM 2110 C CA . GLY B 1 125 ? 2.637 6.301 -9.102 1 97.56 125 GLY B CA 1
ATOM 2111 C C . GLY B 1 125 ? 1.147 6.469 -9.336 1 97.56 125 GLY B C 1
ATOM 2112 O O . GLY B 1 125 ? 0.701 6.602 -10.477 1 97.56 125 GLY B O 1
ATOM 2113 N N . ILE B 1 126 ? 0.386 6.418 -8.25 1 98.12 126 ILE B N 1
ATOM 2114 C CA . ILE B 1 126 ? -1.065 6.555 -8.305 1 98.12 126 ILE B CA 1
ATOM 2115 C C . ILE B 1 126 ? -1.434 7.98 -8.703 1 98.12 126 ILE B C 1
ATOM 2117 O O . ILE B 1 126 ? -0.86 8.945 -8.195 1 98.12 126 ILE B O 1
ATOM 2121 N N . ARG B 1 127 ? -2.33 8.07 -9.609 1 97.31 127 ARG B N 1
ATOM 2122 C CA . ARG B 1 127 ? -2.811 9.383 -10.039 1 97.31 127 ARG B CA 1
ATOM 2123 C C . ARG B 1 127 ? -4.27 9.586 -9.641 1 97.31 127 ARG B C 1
ATOM 2125 O O . ARG B 1 127 ? -5.094 8.688 -9.812 1 97.31 127 ARG B O 1
ATOM 2132 N N . ASN B 1 128 ? -4.539 10.758 -9.125 1 97.44 128 ASN B N 1
ATOM 2133 C CA . ASN B 1 128 ? -5.887 11.102 -8.688 1 97.44 128 ASN B CA 1
ATOM 2134 C C . ASN B 1 128 ? -6.324 12.461 -9.242 1 97.44 128 ASN B C 1
ATOM 2136 O O . ASN B 1 128 ? -5.484 13.289 -9.602 1 97.44 128 ASN B O 1
ATOM 2140 N N . ILE B 1 129 ? -7.547 12.641 -9.375 1 97.19 129 ILE B N 1
ATOM 2141 C CA . ILE B 1 129 ? -8.125 13.953 -9.648 1 97.19 129 ILE B CA 1
ATOM 2142 C C . ILE B 1 129 ? -9.141 14.305 -8.562 1 97.19 129 ILE B C 1
ATOM 2144 O O . ILE B 1 129 ? -9.602 13.43 -7.832 1 97.19 129 ILE B O 1
ATOM 2148 N N . HIS B 1 130 ? -9.367 15.602 -8.484 1 97.38 130 HIS B N 1
ATOM 2149 C CA . HIS B 1 130 ? -10.383 16.031 -7.531 1 97.38 130 HIS B CA 1
ATOM 2150 C C . HIS B 1 130 ? -11.773 15.609 -7.973 1 97.38 130 HIS B C 1
ATOM 2152 O O . HIS B 1 130 ? -12.125 15.727 -9.148 1 97.38 130 HIS B O 1
ATOM 2158 N N . ARG B 1 131 ? -12.539 15.133 -7.062 1 97.06 131 ARG B N 1
ATOM 2159 C CA . ARG B 1 131 ? -13.883 14.633 -7.352 1 97.06 131 ARG B CA 1
ATOM 2160 C C . ARG B 1 131 ? -14.867 15.789 -7.547 1 97.06 131 ARG B C 1
ATOM 2162 O O . ARG B 1 131 ? -15.797 15.688 -8.344 1 97.06 131 ARG B O 1
ATOM 2169 N N . THR B 1 132 ? -14.586 16.844 -6.793 1 96.94 132 THR B N 1
ATOM 2170 C CA . THR B 1 132 ? -15.445 18.031 -6.855 1 96.94 132 THR B CA 1
ATOM 2171 C C . THR B 1 132 ? -14.609 19.312 -6.789 1 96.94 132 THR B C 1
ATOM 2173 O O . THR B 1 132 ? -13.422 19.266 -6.457 1 96.94 132 THR B O 1
ATOM 2176 N N . GLU B 1 133 ? -15.141 20.422 -7.008 1 97.06 133 GLU B N 1
ATOM 2177 C CA . GLU B 1 133 ? -14.469 21.719 -6.941 1 97.06 133 GLU B CA 1
ATOM 2178 C C . GLU B 1 133 ? -14.141 22.094 -5.496 1 97.06 133 GLU B C 1
ATOM 2180 O O . GLU B 1 133 ? -13.258 22.922 -5.246 1 97.06 133 GLU B O 1
ATOM 2185 N N . LYS B 1 134 ? -14.781 21.484 -4.648 1 96.56 134 LYS B N 1
ATOM 2186 C CA . LYS B 1 134 ? -14.602 21.797 -3.232 1 96.56 134 LYS B CA 1
ATOM 2187 C C . LYS B 1 134 ? -13.305 21.188 -2.699 1 96.56 134 LYS B C 1
ATOM 2189 O O . LYS B 1 134 ? -12.812 21.594 -1.643 1 96.56 134 LYS B O 1
ATOM 2194 N N . THR B 1 135 ? -12.758 20.25 -3.422 1 97.19 135 THR B N 1
ATOM 2195 C CA . THR B 1 135 ? -11.594 19.516 -2.947 1 97.19 135 THR B CA 1
ATOM 2196 C C . THR B 1 135 ? -10.367 20.438 -2.887 1 97.19 135 THR B C 1
ATOM 2198 O O . THR B 1 135 ? -9.594 20.375 -1.933 1 97.19 135 THR B O 1
ATOM 2201 N N . LYS B 1 136 ? -10.266 21.297 -3.816 1 96.5 136 LYS B N 1
ATOM 2202 C CA . LYS B 1 136 ? -9.062 22.125 -3.902 1 96.5 136 LYS B CA 1
ATOM 2203 C C . LYS B 1 136 ? -8.922 23.016 -2.668 1 96.5 136 LYS B C 1
ATOM 2205 O O . LYS B 1 136 ? -7.887 22.984 -1.995 1 96.5 136 LYS B O 1
ATOM 2210 N N . PRO B 1 137 ? -9.922 23.781 -2.338 1 97.25 137 PRO B N 1
ATOM 2211 C CA . PRO B 1 137 ? -9.766 24.594 -1.13 1 97.25 137 PRO B CA 1
ATOM 2212 C C . PRO B 1 137 ? -9.625 23.75 0.135 1 97.25 137 PRO B C 1
ATOM 2214 O O . PRO B 1 137 ? -8.93 24.141 1.071 1 97.25 137 PRO B O 1
ATOM 2217 N N . PHE B 1 138 ? -10.281 22.656 0.188 1 97.5 138 PHE B N 1
ATOM 2218 C CA . PHE B 1 138 ? -10.141 21.766 1.332 1 97.5 138 PHE B CA 1
ATOM 2219 C C . PHE B 1 138 ? -8.703 21.297 1.482 1 97.5 138 PHE B C 1
ATOM 2221 O O . PHE B 1 138 ? -8.125 21.375 2.57 1 97.5 138 PHE B O 1
ATOM 2228 N N . PHE B 1 139 ? -8.078 20.844 0.427 1 97.69 139 PHE B N 1
ATOM 2229 C CA . PHE B 1 139 ? -6.703 20.359 0.441 1 97.69 139 PHE B CA 1
ATOM 2230 C C . PHE B 1 139 ? -5.746 21.484 0.849 1 97.69 139 PHE B C 1
ATOM 2232 O O . PHE B 1 139 ? -4.828 21.266 1.642 1 97.69 139 PHE B O 1
ATOM 2239 N N . ARG B 1 140 ? -6.008 22.641 0.292 1 97.06 140 ARG B N 1
ATOM 2240 C CA . ARG B 1 140 ? -5.145 23.766 0.642 1 97.06 140 ARG B CA 1
ATOM 2241 C C . ARG B 1 140 ? -5.168 24.031 2.143 1 97.06 140 ARG B C 1
ATOM 2243 O O . ARG B 1 140 ? -4.121 24.25 2.76 1 97.06 140 ARG B O 1
ATOM 2250 N N . GLY B 1 141 ? -6.34 24 2.713 1 97.62 141 GLY B N 1
ATOM 2251 C CA . GLY B 1 141 ? -6.461 24.172 4.152 1 97.62 141 GLY B CA 1
ATOM 2252 C C . GLY B 1 141 ? -5.73 23.094 4.945 1 97.62 141 GLY B C 1
ATOM 2253 O O . GLY B 1 141 ? -5.066 23.406 5.938 1 97.62 141 GLY B O 1
ATOM 2254 N N . MET B 1 142 ? -5.859 21.891 4.543 1 98.06 142 MET B N 1
ATOM 2255 C CA . MET B 1 142 ? -5.203 20.781 5.234 1 98.06 142 MET B CA 1
ATOM 2256 C C . MET B 1 142 ? -3.688 20.906 5.129 1 98.06 142 MET B C 1
ATOM 2258 O O . MET B 1 142 ? -2.98 20.781 6.129 1 98.06 142 MET B O 1
ATOM 2262 N N . PHE B 1 143 ? -3.174 21.188 3.92 1 97.75 143 PHE B N 1
ATOM 2263 C CA . PHE B 1 143 ? -1.733 21.297 3.721 1 97.75 143 PHE B CA 1
ATOM 2264 C C . PHE B 1 143 ? -1.156 22.469 4.508 1 97.75 143 PHE B C 1
ATOM 2266 O O . PHE B 1 143 ? -0.089 22.344 5.113 1 97.75 143 PHE B O 1
ATOM 2273 N N . ASP B 1 144 ? -1.867 23.562 4.539 1 97.5 144 ASP B N 1
ATOM 2274 C CA . ASP B 1 144 ? -1.4 24.719 5.305 1 97.5 144 ASP B CA 1
ATOM 2275 C C . ASP B 1 144 ? -1.202 24.359 6.773 1 97.5 144 ASP B C 1
ATOM 2277 O O . ASP B 1 144 ? -0.235 24.797 7.402 1 97.5 144 ASP B O 1
ATOM 2281 N N . GLU B 1 145 ? -2.068 23.609 7.289 1 97.88 145 GLU B N 1
ATOM 2282 C CA . GLU B 1 145 ? -1.947 23.188 8.688 1 97.88 145 GLU B CA 1
ATOM 2283 C C . GLU B 1 145 ? -0.815 22.188 8.867 1 97.88 145 GLU B C 1
ATOM 2285 O O . GLU B 1 145 ? -0.112 22.203 9.875 1 97.88 145 GLU B O 1
ATOM 2290 N N . LEU B 1 146 ? -0.658 21.281 7.902 1 97.69 146 LEU B N 1
ATOM 2291 C CA . LEU B 1 146 ? 0.43 20.312 7.977 1 97.69 146 LEU B CA 1
ATOM 2292 C C . LEU B 1 146 ? 1.783 21.016 7.984 1 97.69 146 LEU B C 1
ATOM 2294 O O . LEU B 1 146 ? 2.719 20.562 8.648 1 97.69 146 LEU B O 1
ATOM 2298 N N . TYR B 1 147 ? 1.912 22.141 7.285 1 96.12 147 TYR B N 1
ATOM 2299 C CA . TYR B 1 147 ? 3.158 22.906 7.211 1 96.12 147 TYR B CA 1
ATOM 2300 C C . TYR B 1 147 ? 3.506 23.516 8.562 1 96.12 147 TYR B C 1
ATOM 2302 O O . TYR B 1 147 ? 4.676 23.562 8.945 1 96.12 147 TYR B O 1
ATOM 2310 N N . LYS B 1 148 ? 2.508 23.875 9.344 1 92.75 148 LYS B N 1
ATOM 2311 C CA . LYS B 1 148 ? 2.701 24.594 10.602 1 92.75 148 LYS B CA 1
ATOM 2312 C C . LYS B 1 148 ? 2.904 23.625 11.766 1 92.75 148 LYS B C 1
ATOM 2314 O O . LYS B 1 148 ? 3.559 23.969 12.75 1 92.75 148 LYS B O 1
ATOM 2319 N N . GLY B 1 149 ? 2.373 22.391 11.586 1 87.5 149 GLY B N 1
ATOM 2320 C CA . GLY B 1 149 ? 2.42 21.422 12.68 1 87.5 149 GLY B CA 1
ATOM 2321 C C . GLY B 1 149 ? 1.447 21.75 13.797 1 87.5 149 GLY B C 1
ATOM 2322 O O . GLY B 1 149 ? 1.237 20.938 14.703 1 87.5 149 GLY B O 1
#